Protein AF-A0A2C6M9R3-F1 (afdb_monomer)

Secondary structure (DSSP, 8-state):
--SS--B-HHHHHHHHHHHHHHHHHHHHHHHHHHHGGGHHHHHHHHHHHHHHHHHHHHHHHHHSTT--HHHHHHHHH-HHHHHHHHHHHHHHHHHHHHHHHHHHHHHHHHHT-TTS-HHHHHHHHHHHHHHHHTT-HHHHHHHHHHHHHHHHHHHHHHHHHTGGG--GGGG-STTTT-HHHHHHHHHHHHHHHGGGGGHHHHGGGBSSGGGHHHHHHHHHHHHHHHHHHHHHHHHHHHGGGTTS-S-HHHHHHHH--BTTTB---HHHHHHHHHHHHHH-

Radius of gyration: 19.53 Å; Cα contacts (8 Å, |Δi|>4): 381; chains: 1; bounding box: 50×43×46 Å

Nearest PDB structures (foldseek):
  6f34-assembly1_A  TM=7.798E-01  e=1.540E-05  Geobacillus kaustophilus HTA426
  5oqt-assembly1_A  TM=7.116E-01  e=1.444E-04  Geobacillus kaustophilus HTA426
  8b70-assembly1_B  TM=6.601E-01  e=1.082E-03  Bacillus subtilis
  3ncy-assembly1_B  TM=7.681E-01  e=2.375E-02  Salmonella enterica subsp. enterica serovar Typhimurium
  8e6n-assembly1_A  TM=5.738E-01  e=5.083E-02  Deinococcus radiodurans

Sequence (280 aa):
MLGEEKISGRQAVNLIITTLLSGSIIVTSAIHKQANRDSWLAILLSTALALLAGTVIAALGRRFPDQTIIQYGRQLFGRLPGMALGLLFVVLFLYMSILITRWVTELLITMFMPDTPLVVFAISFVGVCAYGVRHGLDVLARTNDIFLPVALALLFFILISNSPDMKIQNFFPVLEEGVMPVLKGALPQAAILAQSIIMVMLTPFLNKPREVKGVIFRGVITTGLLALLIMVSSISVLGNRTDRTMFVLLLLSRQINIGEVIERVEPFVLLLWLSIGVTS

Mean predicted aligned error: 4.77 Å

InterPro domains:
  IPR004761 Spore germination GerAB [PF03845] (6-276)
  IPR004761 Spore germination GerAB [PTHR34975] (4-278)
  IPR004761 Spore germination GerAB [TIGR00912] (5-276)

Organism: NCBI:txid1383067

Structure (mmCIF, N/CA/C/O backbone):
data_AF-A0A2C6M9R3-F1
#
_entry.id   AF-A0A2C6M9R3-F1
#
loop_
_atom_site.group_PDB
_atom_site.id
_atom_site.type_symbol
_atom_site.label_atom_id
_atom_site.label_alt_id
_atom_site.label_comp_id
_atom_site.label_asym_id
_atom_site.label_entity_id
_atom_site.label_seq_id
_atom_site.pdbx_PDB_ins_code
_atom_site.Cartn_x
_atom_site.Cartn_y
_atom_site.Cartn_z
_atom_site.occupancy
_atom_site.B_iso_or_equiv
_atom_site.auth_seq_id
_atom_site.auth_comp_id
_atom_site.auth_asym_id
_atom_site.auth_atom_id
_atom_site.pdbx_PDB_model_num
ATOM 1 N N . MET A 1 1 ? -19.685 -5.054 23.170 1.00 36.09 1 MET A N 1
ATOM 2 C CA . MET A 1 1 ? -18.517 -5.924 23.408 1.00 36.09 1 MET A CA 1
ATOM 3 C C . MET A 1 1 ? -17.419 -5.563 22.406 1.00 36.09 1 MET A C 1
ATOM 5 O O . MET A 1 1 ? -17.270 -6.234 21.404 1.00 36.09 1 MET A O 1
ATOM 9 N N . LEU A 1 2 ? -16.705 -4.456 22.636 1.00 48.97 2 LEU A N 1
ATOM 10 C CA . LEU A 1 2 ? -15.540 -4.018 21.836 1.00 48.97 2 LEU A CA 1
ATOM 11 C C . LEU A 1 2 ? -14.214 -4.335 22.570 1.00 48.97 2 LEU A C 1
ATOM 13 O O . LEU A 1 2 ? -13.198 -3.707 22.309 1.00 48.97 2 LEU A O 1
ATOM 17 N N . GLY A 1 3 ? -14.253 -5.231 23.567 1.00 45.53 3 GLY A N 1
ATOM 18 C CA . GLY A 1 3 ? -13.244 -5.302 24.630 1.00 45.53 3 GLY A CA 1
ATOM 19 C C . GLY A 1 3 ? -12.359 -6.548 24.674 1.00 45.53 3 GLY A C 1
ATOM 20 O O . GLY A 1 3 ? -11.417 -6.541 25.459 1.00 45.53 3 GLY A O 1
ATOM 21 N N . GLU A 1 4 ? -12.623 -7.590 23.880 1.00 61.22 4 GLU A N 1
ATOM 22 C CA . GLU A 1 4 ? -11.839 -8.837 23.973 1.00 61.22 4 GLU A CA 1
ATOM 23 C C . GLU A 1 4 ? -10.755 -8.957 22.897 1.00 61.22 4 GLU A C 1
ATOM 25 O O . GLU A 1 4 ? -9.676 -9.472 23.176 1.00 61.22 4 GLU A O 1
ATOM 30 N N . GLU A 1 5 ? -10.970 -8.403 21.703 1.00 70.75 5 GLU A N 1
ATOM 31 C CA . GLU A 1 5 ? -9.990 -8.492 20.619 1.00 70.75 5 GLU A CA 1
ATOM 32 C C . GLU A 1 5 ? -9.133 -7.231 20.543 1.00 70.75 5 GLU A C 1
ATOM 34 O O . GLU A 1 5 ? -9.584 -6.171 20.103 1.00 70.75 5 GLU A O 1
ATOM 39 N N . LYS A 1 6 ? -7.870 -7.348 20.961 1.00 86.94 6 LYS A N 1
ATOM 40 C CA . LYS A 1 6 ? -6.865 -6.302 20.773 1.00 86.94 6 LYS A CA 1
ATOM 41 C C . LYS A 1 6 ? -5.706 -6.805 19.929 1.00 86.94 6 LYS A C 1
ATOM 43 O O . LYS A 1 6 ? -5.201 -7.900 20.149 1.00 86.94 6 LYS A O 1
ATOM 48 N N . ILE A 1 7 ? -5.222 -5.952 19.033 1.00 93.19 7 ILE A N 1
ATOM 49 C CA . ILE A 1 7 ? -4.044 -6.211 18.207 1.00 93.19 7 ILE A CA 1
ATOM 50 C C . ILE A 1 7 ? -2.834 -5.411 18.694 1.00 93.19 7 ILE A C 1
ATOM 52 O O . ILE A 1 7 ? -2.924 -4.270 19.167 1.00 93.19 7 ILE A O 1
ATOM 56 N N . SER A 1 8 ? -1.655 -6.014 18.576 1.00 94.75 8 SER A N 1
ATOM 57 C CA . SER A 1 8 ? -0.390 -5.339 18.855 1.00 94.75 8 SER A CA 1
ATOM 58 C C . SER A 1 8 ? -0.087 -4.266 17.803 1.00 94.75 8 SER A C 1
ATOM 60 O O . SER A 1 8 ? -0.503 -4.350 16.648 1.00 94.75 8 SER A O 1
ATOM 62 N N . GLY A 1 9 ? 0.715 -3.263 18.176 1.00 94.50 9 GLY A N 1
ATOM 63 C CA . GLY A 1 9 ? 1.152 -2.237 17.224 1.00 94.50 9 GLY A CA 1
ATOM 64 C C . GLY A 1 9 ? 1.921 -2.815 16.029 1.00 94.50 9 GLY A C 1
ATOM 65 O O . GLY A 1 9 ? 1.830 -2.267 14.939 1.00 94.50 9 GLY A O 1
ATOM 66 N N . ARG A 1 10 ? 2.636 -3.937 16.209 1.00 95.62 10 ARG A N 1
ATOM 67 C CA . ARG A 1 10 ? 3.327 -4.650 15.121 1.00 95.62 10 ARG A CA 1
ATOM 68 C C . ARG A 1 10 ? 2.336 -5.295 14.152 1.00 95.62 10 ARG A C 1
ATOM 70 O O . ARG A 1 10 ? 2.451 -5.072 12.956 1.00 95.62 10 ARG A O 1
ATOM 77 N N . GLN A 1 11 ? 1.353 -6.030 14.669 1.00 96.00 11 GLN A N 1
ATOM 78 C CA . GLN A 1 11 ? 0.291 -6.635 13.857 1.00 96.00 11 GLN A CA 1
ATOM 79 C C . GLN A 1 11 ? -0.470 -5.578 13.049 1.00 96.00 11 GLN A C 1
ATOM 81 O O . GLN A 1 11 ? -0.715 -5.762 11.863 1.00 96.00 11 GLN A O 1
ATOM 86 N N . ALA A 1 12 ? -0.777 -4.433 13.664 1.00 96.25 12 ALA A N 1
ATOM 87 C CA . ALA A 1 12 ? -1.420 -3.325 12.967 1.00 96.25 12 ALA A CA 1
ATOM 88 C C . ALA A 1 12 ? -0.534 -2.724 11.862 1.00 96.25 12 ALA A C 1
ATOM 90 O O . ALA A 1 12 ? -1.031 -2.431 10.780 1.00 96.25 12 ALA A O 1
ATOM 91 N N . VAL A 1 13 ? 0.778 -2.571 12.098 1.00 97.56 13 VAL A N 1
ATOM 92 C CA . VAL A 1 13 ? 1.728 -2.163 11.045 1.00 97.56 13 VAL A CA 1
ATOM 93 C C . VAL A 1 13 ? 1.712 -3.169 9.897 1.00 97.56 13 VAL A C 1
ATOM 95 O O . VAL A 1 13 ? 1.628 -2.759 8.745 1.00 97.56 13 VAL A O 1
ATOM 98 N N . ASN A 1 14 ? 1.749 -4.465 10.201 1.00 96.44 14 ASN A N 1
ATOM 99 C CA . ASN A 1 14 ? 1.754 -5.514 9.189 1.00 96.44 14 ASN A CA 1
ATOM 100 C C . ASN A 1 14 ? 0.462 -5.516 8.364 1.00 96.44 14 ASN A C 1
ATOM 102 O O . ASN A 1 14 ? 0.539 -5.656 7.148 1.00 96.44 14 ASN A O 1
ATOM 106 N N . LEU A 1 15 ? -0.701 -5.315 8.998 1.00 95.50 15 LEU A N 1
ATOM 107 C CA . LEU A 1 15 ? -1.987 -5.181 8.299 1.00 95.50 15 LEU A CA 1
ATOM 108 C C . LEU A 1 15 ? -1.985 -3.976 7.356 1.00 95.50 15 LEU A C 1
ATOM 110 O O . LEU A 1 15 ? -2.363 -4.106 6.200 1.00 95.50 15 LEU A O 1
ATOM 114 N N . ILE A 1 16 ? -1.475 -2.822 7.806 1.00 96.56 16 ILE A N 1
ATOM 115 C CA . ILE A 1 16 ? -1.308 -1.663 6.919 1.00 96.56 16 ILE A CA 1
ATOM 116 C C . ILE A 1 16 ? -0.396 -2.021 5.742 1.00 96.56 16 ILE A C 1
ATOM 118 O O . ILE A 1 16 ? -0.720 -1.685 4.609 1.00 96.56 16 ILE A O 1
ATOM 122 N N . ILE A 1 17 ? 0.731 -2.698 5.979 1.00 96.62 17 ILE A N 1
ATOM 123 C CA . ILE A 1 17 ? 1.651 -3.060 4.895 1.00 96.62 17 ILE A CA 1
ATOM 124 C C . ILE A 1 17 ? 0.939 -3.930 3.860 1.00 96.62 17 ILE A C 1
ATOM 126 O O . ILE A 1 17 ? 1.024 -3.625 2.678 1.00 96.62 17 ILE A O 1
ATOM 130 N N . THR A 1 18 ? 0.211 -4.970 4.265 1.00 93.69 18 THR A N 1
ATOM 131 C CA . THR A 1 18 ? -0.478 -5.853 3.313 1.00 93.69 18 THR A CA 1
ATOM 132 C C . THR A 1 18 ? -1.609 -5.157 2.569 1.00 93.69 18 THR A C 1
ATOM 134 O O . THR A 1 18 ? -1.622 -5.216 1.336 1.00 93.69 18 THR A O 1
ATOM 137 N N . THR A 1 19 ? -2.470 -4.415 3.275 1.00 92.88 19 THR A N 1
ATOM 138 C CA . THR A 1 19 ? -3.566 -3.654 2.657 1.00 92.88 19 THR A CA 1
ATOM 139 C C . THR A 1 19 ? -3.042 -2.658 1.621 1.00 92.88 19 THR A C 1
ATOM 141 O O . THR A 1 19 ? -3.592 -2.549 0.528 1.00 92.88 19 THR A O 1
ATOM 144 N N . LEU A 1 20 ? -1.951 -1.946 1.922 1.00 95.25 20 LEU A N 1
ATOM 145 C CA . LEU A 1 20 ? -1.418 -0.919 1.025 1.00 95.25 20 LEU A CA 1
ATOM 146 C C . LEU A 1 20 ? -0.528 -1.489 -0.094 1.00 95.25 20 LEU A C 1
ATOM 148 O O . LEU A 1 20 ? -0.491 -0.938 -1.199 1.00 95.25 20 LEU A O 1
ATOM 152 N N . LEU A 1 21 ? 0.222 -2.563 0.170 1.00 92.62 21 LEU A N 1
ATOM 153 C CA . LEU A 1 21 ? 1.179 -3.128 -0.785 1.00 92.62 21 LEU A CA 1
ATOM 154 C C . LEU A 1 21 ? 0.474 -3.770 -1.982 1.00 92.62 21 LEU A C 1
ATOM 156 O O . LEU A 1 21 ? 0.929 -3.577 -3.110 1.00 92.62 21 LEU A O 1
ATOM 160 N N . SER A 1 22 ? -0.646 -4.468 -1.757 1.00 87.56 22 SER A N 1
ATOM 161 C CA . SER A 1 22 ? -1.428 -5.100 -2.831 1.00 87.56 22 SER A CA 1
ATOM 162 C C . SER A 1 22 ? -1.854 -4.083 -3.892 1.00 87.56 22 SER A C 1
ATOM 164 O O . SER A 1 22 ? -1.568 -4.257 -5.077 1.00 87.56 22 SER A O 1
ATOM 166 N N . GLY A 1 23 ? -2.447 -2.966 -3.464 1.00 90.31 23 GLY A N 1
ATOM 167 C CA . GLY A 1 23 ? -2.815 -1.868 -4.353 1.00 90.31 23 GLY A CA 1
ATOM 168 C C . GLY A 1 23 ? -1.610 -1.189 -4.997 1.00 90.31 23 GLY A C 1
ATOM 169 O O . GLY A 1 23 ? -1.661 -0.872 -6.182 1.00 90.31 23 GLY A O 1
ATOM 170 N N . SER A 1 24 ? -0.510 -1.016 -4.257 1.00 93.06 24 SER A N 1
ATOM 171 C CA . SER A 1 24 ? 0.694 -0.328 -4.751 1.00 93.06 24 SER A CA 1
ATOM 172 C C . SER A 1 24 ? 1.328 -1.059 -5.937 1.00 93.06 24 SER A C 1
ATOM 174 O O . SER A 1 24 ? 1.727 -0.440 -6.927 1.00 93.06 24 SER A O 1
ATOM 176 N N . ILE A 1 25 ? 1.382 -2.393 -5.878 1.00 90.50 25 ILE A N 1
ATOM 177 C CA . ILE A 1 25 ? 1.926 -3.191 -6.979 1.00 90.50 25 ILE A CA 1
ATOM 178 C C . ILE A 1 25 ? 1.031 -3.077 -8.230 1.00 90.50 25 ILE A C 1
ATOM 180 O O . ILE A 1 25 ? 1.553 -2.979 -9.339 1.00 90.50 25 ILE A O 1
ATOM 184 N N . ILE A 1 26 ? -0.297 -3.018 -8.072 1.00 90.25 26 ILE A N 1
ATOM 185 C CA . ILE A 1 26 ? -1.246 -2.851 -9.190 1.00 90.25 26 ILE A CA 1
ATOM 186 C C . ILE A 1 26 ? -1.086 -1.500 -9.875 1.00 90.25 26 ILE A C 1
ATOM 188 O O . ILE A 1 26 ? -1.012 -1.413 -11.102 1.00 90.25 26 ILE A O 1
ATOM 192 N N . VAL A 1 27 ? -1.043 -0.421 -9.091 1.00 93.50 27 VAL A N 1
ATOM 193 C CA . VAL A 1 27 ? -1.002 0.927 -9.664 1.00 93.50 27 VAL A CA 1
ATOM 194 C C . VAL A 1 27 ? 0.356 1.259 -10.282 1.00 93.50 27 VAL A C 1
ATOM 196 O O . VAL A 1 27 ? 0.437 2.224 -11.030 1.00 93.50 27 VAL A O 1
ATOM 199 N N . THR A 1 28 ? 1.397 0.446 -10.063 1.00 93.56 28 THR A N 1
ATOM 200 C CA . THR A 1 28 ? 2.745 0.627 -10.639 1.00 93.56 28 THR A CA 1
ATOM 201 C C . THR A 1 28 ? 2.704 0.860 -12.154 1.00 93.56 28 THR A C 1
ATOM 203 O O . THR A 1 28 ? 3.285 1.829 -12.642 1.00 93.56 28 THR A O 1
ATOM 206 N N . SER A 1 29 ? 1.957 0.044 -12.905 1.00 92.50 29 SER A N 1
ATOM 207 C CA . SER A 1 29 ? 1.814 0.229 -14.358 1.00 92.50 29 SER A CA 1
ATOM 208 C C . SER A 1 29 ? 1.103 1.540 -14.713 1.00 92.50 29 SER A C 1
ATOM 210 O O . SER A 1 29 ? 1.540 2.266 -15.607 1.00 92.50 29 SER A O 1
ATOM 212 N N . ALA A 1 30 ? 0.055 1.905 -13.967 1.00 93.31 30 ALA A N 1
ATOM 213 C CA . ALA A 1 30 ? -0.660 3.160 -14.177 1.00 93.31 30 ALA A CA 1
ATOM 214 C C . ALA A 1 30 ? 0.237 4.380 -13.909 1.00 93.31 30 ALA A C 1
ATOM 216 O O . ALA A 1 30 ? 0.241 5.310 -14.711 1.00 93.31 30 ALA A O 1
ATOM 217 N N . ILE A 1 31 ? 1.035 4.354 -12.837 1.00 95.38 31 ILE A N 1
ATOM 218 C CA . ILE A 1 31 ? 2.007 5.411 -12.524 1.00 95.38 31 ILE A CA 1
ATOM 219 C C . ILE A 1 31 ? 3.014 5.533 -13.672 1.00 95.38 31 ILE A C 1
ATOM 221 O O . ILE A 1 31 ? 3.223 6.638 -14.169 1.00 95.38 31 ILE A O 1
ATOM 225 N N . HIS A 1 32 ? 3.562 4.410 -14.154 1.00 94.00 32 HIS A N 1
ATOM 226 C CA . HIS A 1 32 ? 4.496 4.403 -15.284 1.00 94.00 32 HIS A CA 1
ATOM 227 C C . HIS A 1 32 ? 3.883 4.942 -16.570 1.00 94.00 32 HIS A C 1
ATOM 229 O O . HIS A 1 32 ? 4.529 5.690 -17.294 1.00 94.00 32 HIS A O 1
ATOM 235 N N . LYS A 1 33 ? 2.606 4.669 -16.824 1.00 94.12 33 LYS A N 1
ATOM 236 C CA . LYS A 1 33 ? 1.895 5.251 -17.963 1.00 94.12 33 LYS A CA 1
ATOM 237 C C . LYS A 1 33 ? 1.772 6.779 -17.878 1.00 94.12 33 LYS A C 1
ATOM 239 O O . LYS A 1 33 ? 1.662 7.430 -18.910 1.00 94.12 33 LYS A O 1
ATOM 244 N N . GLN A 1 34 ? 1.743 7.354 -16.672 1.00 94.00 34 GLN A N 1
ATOM 245 C CA . GLN A 1 34 ? 1.675 8.807 -16.482 1.00 94.00 34 GLN A CA 1
ATOM 246 C C . GLN A 1 34 ? 3.041 9.481 -16.409 1.00 94.00 34 GLN A C 1
ATOM 248 O O . GLN A 1 34 ? 3.182 10.548 -16.985 1.00 94.00 34 GLN A O 1
ATOM 253 N N . ALA A 1 35 ? 3.995 8.915 -15.668 1.00 93.81 35 ALA A N 1
ATOM 254 C CA . ALA A 1 35 ? 5.271 9.551 -15.333 1.00 93.81 35 ALA A CA 1
ATOM 255 C C . ALA A 1 35 ? 6.486 8.856 -15.969 1.00 93.81 35 ALA A C 1
ATOM 257 O O . ALA A 1 35 ? 7.616 9.270 -15.728 1.00 93.81 35 ALA A O 1
ATOM 258 N N . ASN A 1 36 ? 6.275 7.796 -16.756 1.00 93.62 36 ASN A N 1
ATOM 259 C CA . ASN A 1 36 ? 7.314 7.035 -17.451 1.00 93.62 36 ASN A CA 1
ATOM 260 C C . ASN A 1 36 ? 8.486 6.707 -16.498 1.00 93.62 36 ASN A C 1
ATOM 262 O O . ASN A 1 36 ? 8.276 6.239 -15.372 1.00 93.62 36 ASN A O 1
ATOM 266 N N . ARG A 1 37 ? 9.725 6.980 -16.899 1.00 93.56 37 ARG A N 1
ATOM 267 C CA . ARG A 1 37 ? 10.939 6.775 -16.106 1.00 93.56 37 ARG A CA 1
ATOM 268 C C . ARG A 1 37 ? 11.038 7.633 -14.843 1.00 93.56 37 ARG A C 1
ATOM 270 O O . ARG A 1 37 ? 11.787 7.265 -13.948 1.00 93.56 37 ARG A O 1
ATOM 277 N N . ASP A 1 38 ? 10.245 8.696 -14.705 1.00 95.94 38 ASP A N 1
ATOM 278 C CA . ASP A 1 38 ? 10.189 9.546 -13.504 1.00 95.94 38 ASP A CA 1
ATOM 279 C C . ASP A 1 38 ? 9.184 9.040 -12.451 1.00 95.94 38 ASP A C 1
ATOM 281 O O . ASP A 1 38 ? 8.958 9.667 -11.415 1.00 95.94 38 ASP A O 1
ATOM 285 N N . SER A 1 39 ? 8.594 7.862 -12.664 1.00 96.50 39 SER A N 1
ATOM 286 C CA . SER A 1 39 ? 7.615 7.258 -11.747 1.00 96.50 39 SER A CA 1
ATOM 287 C C . SER A 1 39 ? 8.133 7.010 -10.331 1.00 96.50 39 SER A C 1
ATOM 289 O O . SER A 1 39 ? 7.355 6.997 -9.379 1.00 96.50 39 SER A O 1
ATOM 291 N N . TRP A 1 40 ? 9.444 6.846 -10.153 1.00 96.81 40 TRP A N 1
ATOM 292 C CA . TRP A 1 40 ? 10.043 6.729 -8.824 1.00 96.81 40 TRP A CA 1
ATOM 293 C C . TRP A 1 40 ? 9.877 8.026 -8.005 1.00 96.81 40 TRP A C 1
ATOM 295 O O . TRP A 1 40 ? 9.576 7.958 -6.812 1.00 96.81 40 TRP A O 1
ATOM 305 N N . LEU A 1 41 ? 9.957 9.205 -8.642 1.00 97.75 41 LEU A N 1
ATOM 306 C CA . LEU A 1 41 ? 9.669 10.495 -8.001 1.00 97.75 41 LEU A CA 1
ATOM 307 C C . LEU A 1 41 ? 8.194 10.599 -7.604 1.00 97.75 41 LEU A C 1
ATOM 309 O O . LEU A 1 41 ? 7.875 11.100 -6.524 1.00 97.75 41 LEU A O 1
ATOM 313 N N . ALA A 1 42 ? 7.293 10.079 -8.442 1.00 97.69 42 ALA A N 1
ATOM 314 C CA . ALA A 1 42 ? 5.863 10.056 -8.155 1.00 97.69 42 ALA A CA 1
ATOM 315 C C . ALA A 1 42 ? 5.550 9.226 -6.896 1.00 97.69 42 ALA A C 1
ATOM 317 O O . ALA A 1 42 ? 4.741 9.641 -6.062 1.00 97.69 42 ALA A O 1
ATOM 318 N N . ILE A 1 43 ? 6.243 8.099 -6.698 1.00 97.88 43 ILE A N 1
ATOM 319 C CA . ILE A 1 43 ? 6.109 7.280 -5.484 1.00 97.88 43 ILE A CA 1
ATOM 320 C C . ILE A 1 43 ? 6.620 8.021 -4.246 1.00 97.88 43 ILE A C 1
ATOM 322 O O . ILE A 1 43 ? 5.936 8.032 -3.219 1.00 97.88 43 ILE A O 1
ATOM 326 N N . LEU A 1 44 ? 7.771 8.693 -4.328 1.00 98.12 44 LEU A N 1
ATOM 327 C CA . LEU A 1 44 ? 8.282 9.497 -3.212 1.00 98.12 44 LEU A CA 1
ATOM 328 C C . LEU A 1 44 ? 7.295 10.603 -2.818 1.00 98.12 44 LEU A C 1
ATOM 330 O O . LEU A 1 44 ? 6.957 10.748 -1.639 1.00 98.12 44 LEU A O 1
ATOM 334 N N . LEU A 1 45 ? 6.769 11.330 -3.807 1.00 98.06 45 LEU A N 1
ATOM 335 C CA . LEU A 1 45 ? 5.779 12.380 -3.585 1.00 98.06 45 LEU A CA 1
ATOM 336 C C . LEU A 1 45 ? 4.491 11.824 -2.968 1.00 98.06 45 LEU A C 1
ATOM 338 O O . LEU A 1 45 ? 3.995 12.357 -1.977 1.00 98.06 45 LEU A O 1
ATOM 342 N N . SER A 1 46 ? 3.965 10.728 -3.510 1.00 97.88 46 SER A N 1
ATOM 343 C CA . SER A 1 46 ? 2.755 10.093 -2.984 1.00 97.88 46 SER A CA 1
ATOM 344 C C . SER A 1 46 ? 2.912 9.619 -1.535 1.00 97.88 46 SER A C 1
ATOM 346 O O . SER A 1 46 ? 1.991 9.776 -0.733 1.00 97.88 46 SER A O 1
ATOM 348 N N . THR A 1 47 ? 4.098 9.121 -1.169 1.00 98.12 47 THR A N 1
ATOM 349 C CA . THR A 1 47 ? 4.416 8.701 0.201 1.00 98.12 47 THR A CA 1
ATOM 350 C C . THR A 1 47 ? 4.417 9.902 1.143 1.00 98.12 47 THR A C 1
ATOM 352 O O . THR A 1 47 ? 3.837 9.834 2.227 1.00 98.12 47 THR A O 1
ATOM 355 N N . ALA A 1 48 ? 4.987 11.033 0.718 1.00 97.56 48 ALA A N 1
ATOM 356 C CA . ALA A 1 48 ? 4.941 12.275 1.486 1.00 97.56 48 ALA A CA 1
ATOM 357 C C . ALA A 1 48 ? 3.496 12.769 1.694 1.00 97.56 48 ALA A C 1
ATOM 359 O O . ALA A 1 48 ? 3.112 13.086 2.822 1.00 97.56 48 ALA A O 1
ATOM 360 N N . LEU A 1 49 ? 2.665 12.763 0.644 1.00 96.81 49 LEU A N 1
ATOM 361 C CA . LEU A 1 49 ? 1.247 13.141 0.732 1.00 96.81 49 LEU A CA 1
ATOM 362 C C . LEU A 1 49 ? 0.459 12.219 1.675 1.00 96.81 49 LEU A C 1
ATOM 364 O O . LEU A 1 49 ? -0.333 12.689 2.494 1.00 96.81 49 LEU A O 1
ATOM 368 N N . ALA A 1 50 ? 0.710 10.913 1.612 1.00 96.88 50 ALA A N 1
ATOM 369 C CA . ALA A 1 50 ? 0.068 9.944 2.488 1.00 96.88 50 ALA A CA 1
ATOM 370 C C . ALA A 1 50 ? 0.480 10.109 3.955 1.00 96.88 50 ALA A C 1
ATOM 372 O O . ALA A 1 50 ? -0.353 9.946 4.844 1.00 96.88 50 ALA A O 1
ATOM 373 N N . LEU A 1 51 ? 1.732 10.484 4.234 1.00 97.06 51 LEU A N 1
ATOM 374 C CA . LEU A 1 51 ? 2.169 10.806 5.594 1.00 97.06 51 LEU A CA 1
ATOM 375 C C . LEU A 1 51 ? 1.468 12.049 6.140 1.00 97.06 51 LEU A C 1
ATOM 377 O O . LEU A 1 51 ? 1.071 12.047 7.307 1.00 97.06 51 LEU A O 1
ATOM 381 N N . LEU A 1 52 ? 1.252 13.074 5.307 1.00 96.19 52 LEU A N 1
ATOM 382 C CA . LEU A 1 52 ? 0.458 14.245 5.688 1.00 96.19 52 LEU A CA 1
ATOM 383 C C . LEU A 1 52 ? -0.974 13.837 6.053 1.00 96.19 52 LEU A C 1
ATOM 385 O O . LEU A 1 52 ? -1.425 14.150 7.155 1.00 96.19 52 LEU A O 1
ATOM 389 N N . ALA A 1 53 ? -1.656 13.056 5.211 1.00 95.44 53 ALA A N 1
ATOM 390 C CA . ALA A 1 53 ? -2.978 12.512 5.538 1.00 95.44 53 ALA A CA 1
ATOM 391 C C . ALA A 1 53 ? -2.951 11.642 6.814 1.00 95.44 53 ALA A C 1
ATOM 393 O O . ALA A 1 53 ? -3.810 11.765 7.692 1.00 95.44 53 ALA A O 1
ATOM 394 N N . GLY A 1 54 ? -1.905 10.832 6.973 1.00 96.12 54 GLY A N 1
ATOM 395 C CA . GLY A 1 54 ? -1.657 10.001 8.146 1.00 96.12 54 GLY A CA 1
ATOM 396 C C . GLY A 1 54 ? -1.529 10.798 9.445 1.00 96.12 54 GLY A C 1
ATOM 397 O O . GLY A 1 54 ? -1.927 10.300 10.499 1.00 96.12 54 GLY A O 1
ATOM 398 N N . THR A 1 55 ? -1.042 12.046 9.409 1.00 96.31 55 THR A N 1
ATOM 399 C CA . THR A 1 55 ? -1.030 12.909 10.607 1.00 96.31 55 THR A CA 1
ATOM 400 C C . THR A 1 55 ? -2.433 13.261 11.084 1.00 96.31 55 THR A C 1
ATOM 402 O O . THR A 1 55 ? -2.680 13.230 12.290 1.00 96.31 55 THR A O 1
ATOM 405 N N . VAL A 1 56 ? -3.356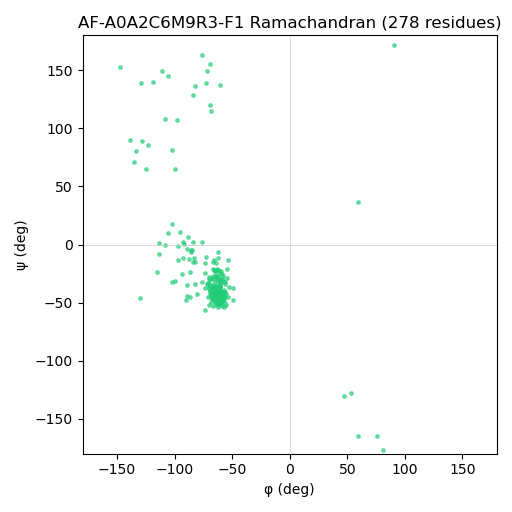 13.533 10.157 1.00 95.19 56 VAL A N 1
ATOM 406 C CA . VAL A 1 56 ? -4.755 13.854 10.465 1.00 95.19 56 VAL A CA 1
ATOM 407 C C . VAL A 1 56 ? -5.456 12.625 11.034 1.00 95.19 56 VAL A C 1
ATOM 409 O O . VAL A 1 56 ? -6.072 12.702 12.097 1.00 95.19 56 VAL A O 1
ATOM 412 N N . ILE A 1 57 ? -5.281 11.471 10.385 1.00 95.00 57 ILE A N 1
ATOM 413 C CA . ILE A 1 57 ? -5.820 10.187 10.851 1.00 95.00 57 ILE A CA 1
ATOM 414 C C . ILE A 1 57 ? -5.314 9.879 12.268 1.00 95.00 57 ILE A C 1
ATOM 416 O O . ILE A 1 57 ? -6.095 9.557 13.163 1.00 95.00 57 ILE A O 1
ATOM 420 N N . ALA A 1 58 ? -4.011 10.035 12.503 1.00 95.50 58 ALA A N 1
ATOM 421 C CA . ALA A 1 58 ? -3.418 9.787 13.808 1.00 95.50 58 ALA A CA 1
ATOM 422 C C . ALA A 1 58 ? -3.905 10.768 14.886 1.00 95.50 58 ALA A C 1
ATOM 424 O O . ALA A 1 58 ? -4.070 10.376 16.042 1.00 95.50 58 ALA A O 1
ATOM 425 N N . ALA A 1 59 ? -4.119 12.039 14.535 1.00 95.44 59 ALA A N 1
ATOM 426 C CA . ALA A 1 59 ? -4.653 13.036 15.457 1.00 95.44 59 ALA A CA 1
ATOM 427 C C . ALA A 1 59 ? -6.083 12.682 15.895 1.00 95.44 59 ALA A C 1
ATOM 429 O O . ALA A 1 59 ? -6.388 12.755 17.086 1.00 95.44 59 ALA A O 1
ATOM 430 N N . LEU A 1 60 ? -6.925 12.227 14.960 1.00 92.94 60 LEU A N 1
ATOM 431 C CA . LEU A 1 60 ? -8.277 11.749 15.257 1.00 92.94 60 LEU A CA 1
ATOM 432 C C . LEU A 1 60 ? -8.251 10.517 16.167 1.00 92.94 60 LEU A C 1
ATOM 434 O O . LEU A 1 60 ? -8.886 10.531 17.219 1.00 92.94 60 LEU A O 1
ATOM 438 N N . GLY A 1 61 ? -7.451 9.502 15.825 1.00 91.81 61 GLY A N 1
ATOM 439 C CA . GLY A 1 61 ? -7.337 8.281 16.629 1.00 91.81 61 GLY A CA 1
ATOM 440 C C . GLY A 1 61 ? -6.811 8.532 18.048 1.00 91.81 61 GLY A C 1
ATOM 441 O O . GLY A 1 61 ? -7.252 7.904 19.003 1.00 91.81 61 GLY A O 1
ATOM 442 N N . ARG A 1 62 ? -5.911 9.508 18.232 1.00 93.12 62 ARG A N 1
ATOM 443 C CA . ARG A 1 62 ? -5.438 9.912 19.569 1.00 93.12 62 ARG A CA 1
ATOM 444 C C . ARG A 1 62 ? -6.490 10.653 20.383 1.00 93.12 62 ARG A C 1
ATOM 446 O O . ARG A 1 62 ? -6.479 10.542 21.607 1.00 93.12 62 ARG A O 1
ATOM 453 N N . ARG A 1 63 ? -7.345 11.436 19.721 1.00 93.88 63 ARG A N 1
ATOM 454 C CA . ARG A 1 63 ? -8.413 12.209 20.366 1.00 93.88 63 ARG A CA 1
ATOM 455 C C . ARG A 1 63 ? -9.592 11.326 20.772 1.00 93.88 63 ARG A C 1
ATOM 457 O O . ARG A 1 63 ? -10.209 11.598 21.796 1.00 93.88 63 ARG A O 1
ATOM 464 N N . PHE A 1 64 ? -9.861 10.272 20.004 1.00 92.31 64 PHE A N 1
ATOM 465 C CA . PHE A 1 64 ? -10.952 9.323 20.228 1.00 92.31 64 PHE A CA 1
ATOM 466 C C . PHE A 1 64 ? -10.421 7.879 20.309 1.00 92.31 64 PHE A C 1
ATOM 468 O O . PHE A 1 64 ? -10.722 7.066 19.440 1.00 92.31 64 PHE A O 1
ATOM 475 N N . PRO A 1 65 ? -9.607 7.543 21.330 1.00 90.12 65 PRO A N 1
ATOM 476 C CA . PRO A 1 65 ? -8.888 6.269 21.381 1.00 90.12 65 PRO A CA 1
ATOM 477 C C . PRO A 1 65 ? -9.801 5.052 21.532 1.00 90.12 65 PRO A C 1
ATOM 479 O O . PRO A 1 65 ? -9.449 3.996 21.032 1.00 90.12 65 PRO A O 1
ATOM 482 N N . ASP A 1 66 ? -10.958 5.205 22.178 1.00 90.31 66 ASP A N 1
ATOM 483 C CA . ASP A 1 66 ? -11.881 4.103 22.486 1.00 90.31 66 ASP A CA 1
ATOM 484 C C . ASP A 1 66 ? -13.134 4.117 21.596 1.00 90.31 66 ASP A C 1
ATOM 486 O O . ASP A 1 66 ? -14.103 3.407 21.862 1.00 90.31 66 ASP A O 1
ATOM 490 N N . GLN A 1 67 ? -13.146 4.963 20.559 1.00 89.75 67 GLN A N 1
ATOM 491 C CA . GLN A 1 67 ? -14.305 5.152 19.695 1.00 89.75 67 GLN A CA 1
ATOM 492 C C . GLN A 1 67 ? -13.942 5.034 18.217 1.00 89.75 67 GLN A C 1
ATOM 494 O O . GLN A 1 67 ? -12.943 5.580 17.757 1.00 89.75 67 GLN A O 1
ATOM 499 N N . THR A 1 68 ? -14.795 4.370 17.443 1.00 90.12 68 THR A N 1
ATOM 500 C CA . THR A 1 68 ? -14.691 4.377 15.976 1.00 90.12 68 THR A CA 1
ATOM 501 C C . THR A 1 68 ? -15.209 5.697 15.401 1.00 90.12 68 THR A C 1
ATOM 503 O O . THR A 1 68 ? -15.975 6.408 16.055 1.00 90.12 68 THR A O 1
ATOM 506 N N . ILE A 1 69 ? -14.886 6.012 14.143 1.00 90.25 69 ILE A N 1
ATOM 507 C CA . ILE A 1 69 ? -15.431 7.210 13.465 1.00 90.25 69 ILE A CA 1
ATOM 508 C C . ILE A 1 69 ? -16.940 7.260 13.380 1.00 90.25 69 ILE A C 1
ATOM 510 O O . ILE A 1 69 ? -17.520 8.341 13.390 1.00 90.25 69 ILE A O 1
ATOM 514 N N . ILE A 1 70 ? -17.587 6.102 13.370 1.00 89.75 70 ILE A N 1
ATOM 515 C CA . ILE A 1 70 ? -19.043 6.030 13.422 1.00 89.75 70 ILE A CA 1
ATOM 516 C C . ILE A 1 70 ? -19.537 6.534 14.788 1.00 89.75 70 ILE A C 1
ATOM 518 O O . ILE A 1 70 ? -20.509 7.286 14.865 1.00 89.75 70 ILE A O 1
ATOM 522 N N . GLN A 1 71 ? -18.848 6.163 15.871 1.00 91.31 71 GLN A N 1
ATOM 523 C CA . GLN A 1 71 ? -19.201 6.547 17.238 1.00 91.31 71 GLN A CA 1
ATOM 524 C C . GLN A 1 71 ? -18.874 8.016 17.519 1.00 91.31 71 GLN A C 1
ATOM 526 O O . GLN A 1 71 ? -19.785 8.784 17.842 1.00 91.31 71 GLN A O 1
ATOM 531 N N . TYR A 1 72 ? -17.619 8.439 17.329 1.00 92.75 72 TYR A N 1
ATOM 532 C CA . TYR A 1 72 ? -17.248 9.829 17.593 1.00 92.75 72 TYR A CA 1
ATOM 533 C C . TYR A 1 72 ? -17.855 10.791 16.564 1.00 92.75 72 TYR A C 1
ATOM 535 O O . TYR A 1 72 ? -18.159 11.934 16.894 1.00 92.75 72 TYR A O 1
ATOM 543 N N . GLY A 1 73 ? -18.108 10.345 15.329 1.00 90.50 73 GLY A N 1
ATOM 544 C CA . GLY A 1 73 ? -18.815 11.134 14.319 1.00 90.50 73 GLY A CA 1
ATOM 545 C C . GLY A 1 73 ? -20.255 11.429 14.731 1.00 90.50 73 GLY A C 1
ATOM 546 O O . GLY A 1 73 ? -20.716 12.563 14.610 1.00 90.50 73 GLY A O 1
ATOM 547 N N . ARG A 1 74 ? -20.952 10.441 15.307 1.00 92.31 74 ARG A N 1
ATOM 548 C CA . ARG A 1 74 ? -22.282 10.643 15.897 1.00 92.31 74 ARG A CA 1
ATOM 549 C C . ARG A 1 74 ? -22.246 11.561 17.119 1.00 92.31 74 ARG A C 1
ATOM 551 O O . ARG A 1 74 ? -23.180 12.339 17.303 1.00 92.31 74 ARG A O 1
ATOM 558 N N . GLN A 1 75 ? -21.193 11.484 17.934 1.00 92.19 75 GLN A N 1
ATOM 559 C CA . GLN A 1 75 ? -21.003 12.368 19.086 1.00 92.19 75 GLN A CA 1
ATOM 560 C C . GLN A 1 75 ? -20.756 13.826 18.662 1.00 92.19 75 GLN A C 1
ATOM 562 O O . GLN A 1 75 ? -21.306 14.734 19.275 1.00 92.19 75 GLN A O 1
ATOM 567 N N . LEU A 1 76 ? -19.947 14.053 17.624 1.00 92.44 76 LEU A N 1
ATOM 568 C CA . LEU A 1 76 ? -19.539 15.391 17.186 1.00 92.44 76 LEU A CA 1
ATOM 569 C C . LEU A 1 76 ? -20.585 16.100 16.323 1.00 92.44 76 LEU A C 1
ATOM 571 O O . LEU A 1 76 ? -20.808 17.293 16.498 1.00 92.44 76 LEU A O 1
ATOM 575 N N . PHE A 1 77 ? -21.207 15.384 15.385 1.00 92.12 77 PHE A N 1
ATOM 576 C CA . PHE A 1 77 ? -22.095 15.986 14.385 1.00 92.12 77 PHE A CA 1
ATOM 577 C C . PHE A 1 77 ? -23.580 15.672 14.619 1.00 92.12 77 PHE A C 1
ATOM 579 O O . PHE A 1 77 ? -24.438 16.105 13.852 1.00 92.12 77 PHE A O 1
ATOM 586 N N . GLY A 1 78 ? -23.904 14.907 15.663 1.00 92.69 78 GLY A N 1
ATOM 587 C CA . GLY A 1 78 ? -25.260 14.442 15.937 1.00 92.69 78 GLY A CA 1
ATOM 588 C C . GLY A 1 78 ? -25.661 13.213 15.114 1.00 92.69 78 GLY A C 1
ATOM 589 O O . GLY A 1 78 ? -24.878 12.625 14.365 1.00 92.69 78 GLY A O 1
ATOM 590 N N . ARG A 1 79 ? -26.919 12.781 15.276 1.00 91.19 79 ARG A N 1
ATOM 591 C CA . ARG A 1 79 ? -27.405 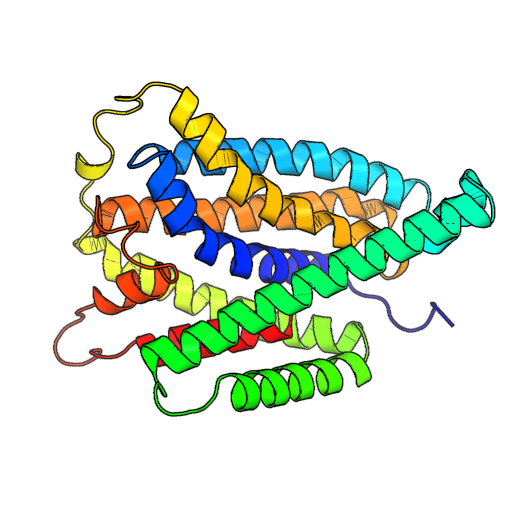11.488 14.760 1.00 91.19 79 ARG A CA 1
ATOM 592 C C . ARG A 1 79 ? -27.386 11.391 13.234 1.00 91.19 79 ARG A C 1
ATOM 594 O O . ARG A 1 79 ? -26.861 10.408 12.723 1.00 91.19 79 ARG A O 1
ATOM 601 N N . LEU A 1 80 ? -27.971 12.360 12.525 1.00 92.81 80 LEU A N 1
ATOM 602 C CA . LEU A 1 80 ? -28.109 12.287 11.064 1.00 92.81 80 LEU A CA 1
ATOM 603 C C . LEU A 1 80 ? -26.759 12.445 10.344 1.00 92.81 80 LEU A C 1
ATOM 605 O O . LEU A 1 80 ? -26.410 11.545 9.579 1.00 92.81 80 LEU A O 1
ATOM 609 N N . PRO A 1 81 ? -25.947 13.489 10.614 1.00 92.31 81 PRO A N 1
ATOM 610 C CA . PRO A 1 81 ? -24.670 13.644 9.922 1.00 92.31 81 PRO A CA 1
ATOM 611 C C . PRO A 1 81 ? -23.654 12.563 10.315 1.00 92.31 81 PRO A C 1
ATOM 613 O O . PRO A 1 81 ? -22.919 12.073 9.462 1.00 92.31 81 PRO A O 1
ATOM 616 N N . GLY A 1 82 ? -23.652 12.116 11.577 1.00 91.31 82 GLY A N 1
ATOM 617 C CA . GLY A 1 82 ? -22.815 10.994 12.009 1.00 91.31 82 GLY A CA 1
ATOM 618 C C . GLY A 1 82 ? -23.190 9.669 11.338 1.00 91.31 82 GLY A C 1
ATOM 619 O O . GLY A 1 82 ? -22.310 8.882 10.996 1.00 91.31 82 GLY A O 1
ATOM 620 N N . MET A 1 83 ? -24.483 9.430 11.090 1.00 90.88 83 MET A N 1
ATOM 621 C CA . MET A 1 83 ? -24.945 8.254 10.343 1.00 90.88 83 MET A CA 1
ATOM 622 C C . MET A 1 83 ? -24.546 8.326 8.865 1.00 90.88 83 MET A C 1
ATOM 624 O O . MET A 1 83 ? -24.089 7.324 8.322 1.00 90.88 83 MET A O 1
ATOM 628 N N . ALA A 1 84 ? -24.659 9.500 8.234 1.00 94.38 84 ALA A N 1
ATOM 629 C CA . ALA A 1 84 ? -24.189 9.712 6.864 1.00 94.38 84 ALA A CA 1
ATOM 630 C C . ALA A 1 84 ? -22.674 9.474 6.739 1.00 94.38 84 ALA A C 1
ATOM 632 O O . ALA A 1 84 ? -22.234 8.793 5.816 1.00 94.38 84 ALA A O 1
ATOM 633 N N . LEU A 1 85 ? -21.884 9.952 7.709 1.00 92.88 85 LEU A N 1
ATOM 634 C CA . LEU A 1 85 ? -20.446 9.687 7.776 1.00 92.88 85 LEU A CA 1
ATOM 635 C C . LEU A 1 85 ? -20.154 8.188 7.927 1.00 92.88 85 LEU A C 1
ATOM 637 O O . LEU A 1 85 ? -19.304 7.653 7.223 1.00 92.88 85 LEU A O 1
ATOM 641 N N . GLY A 1 86 ? -20.873 7.491 8.809 1.00 92.06 86 GLY A N 1
ATOM 642 C CA . GLY A 1 86 ? -20.713 6.046 8.965 1.00 92.06 86 GLY A CA 1
ATOM 643 C C . GLY A 1 86 ? -21.043 5.274 7.687 1.00 92.06 86 GLY A C 1
ATOM 644 O O . GLY A 1 86 ? -20.273 4.404 7.286 1.00 92.06 86 GLY A O 1
ATOM 645 N N . LEU A 1 87 ? -22.134 5.637 7.006 1.00 9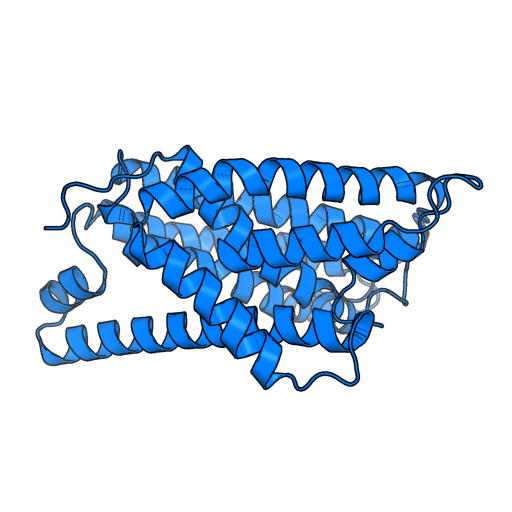4.12 87 LEU A N 1
ATOM 646 C CA . LEU A 1 87 ? -22.513 5.041 5.725 1.00 94.12 87 LEU A CA 1
ATOM 647 C C . LEU A 1 87 ? -21.449 5.291 4.648 1.00 94.12 87 LEU A C 1
ATOM 649 O O . LEU A 1 87 ? -21.110 4.368 3.912 1.00 94.12 87 LEU A O 1
ATOM 653 N N . LEU A 1 88 ? -20.878 6.498 4.594 1.00 94.50 88 LEU A N 1
ATOM 654 C CA . LEU A 1 88 ? -19.788 6.828 3.676 1.00 94.50 88 LEU A CA 1
ATOM 655 C C . LEU A 1 88 ? -18.581 5.898 3.874 1.00 94.50 88 LEU A C 1
ATOM 657 O O . LEU A 1 88 ? -18.048 5.382 2.896 1.00 94.50 88 LEU A O 1
ATOM 661 N N . PHE A 1 89 ? -18.179 5.639 5.122 1.00 93.06 89 PHE A N 1
ATOM 662 C CA . PHE A 1 89 ? -17.083 4.710 5.417 1.00 93.06 89 PHE A CA 1
ATOM 663 C C . PHE A 1 89 ? -17.417 3.261 5.057 1.00 93.06 89 PHE A C 1
ATOM 665 O O . PHE A 1 89 ? -16.559 2.556 4.533 1.00 93.06 89 PHE A O 1
ATOM 672 N N . VAL A 1 90 ? -18.655 2.817 5.286 1.00 93.19 90 VAL A N 1
ATOM 673 C CA . VAL A 1 90 ? -19.098 1.477 4.868 1.00 93.19 90 VAL A CA 1
ATOM 674 C C . VAL A 1 90 ? -19.014 1.328 3.349 1.00 93.19 90 VAL A C 1
ATOM 676 O O . VAL A 1 90 ? -18.448 0.350 2.868 1.00 93.19 90 VAL A O 1
ATOM 679 N N . VAL A 1 91 ? -19.518 2.306 2.591 1.00 95.31 91 VAL A N 1
ATOM 680 C CA . VAL A 1 91 ? -19.440 2.306 1.121 1.00 95.31 91 VAL A CA 1
ATOM 681 C C . VAL A 1 91 ? -17.987 2.344 0.650 1.00 95.31 91 VAL A C 1
ATOM 683 O O . VAL A 1 91 ? -17.629 1.608 -0.266 1.00 95.31 91 VAL A O 1
ATOM 686 N N . LEU A 1 92 ? -17.141 3.151 1.296 1.00 92.56 92 LEU A N 1
ATOM 687 C CA . LEU A 1 92 ? -15.715 3.233 0.989 1.00 92.56 92 LEU A CA 1
ATOM 688 C C . LEU A 1 92 ? -15.026 1.874 1.159 1.00 92.56 92 LEU A C 1
ATOM 690 O O . LEU A 1 92 ? -14.374 1.410 0.229 1.00 92.56 92 LEU A O 1
ATOM 694 N N . PHE A 1 93 ? -15.180 1.218 2.311 1.00 91.81 93 PHE A N 1
ATOM 695 C CA . PHE A 1 93 ? -14.544 -0.081 2.546 1.00 91.81 93 PHE A CA 1
ATOM 696 C C . PHE A 1 93 ? -15.126 -1.177 1.652 1.00 91.81 93 PHE A C 1
ATOM 698 O O . PHE A 1 93 ? -14.365 -1.982 1.126 1.00 91.81 93 PHE A O 1
ATOM 705 N N . LEU A 1 94 ? -16.437 -1.160 1.390 1.00 93.75 94 LEU A N 1
ATOM 706 C CA . LEU A 1 94 ? -17.059 -2.091 0.449 1.00 93.75 94 LEU A CA 1
ATOM 707 C C . LEU A 1 94 ? -16.475 -1.936 -0.961 1.00 93.75 94 LEU A C 1
ATOM 709 O O . LEU A 1 94 ? -16.144 -2.929 -1.604 1.00 93.75 94 LEU A O 1
ATOM 713 N N . TYR A 1 95 ? -16.306 -0.698 -1.426 1.00 93.50 95 TYR A N 1
ATOM 714 C CA . TYR A 1 95 ? -15.680 -0.411 -2.713 1.00 93.50 95 TYR A CA 1
ATOM 715 C C . TYR A 1 95 ? -14.238 -0.934 -2.776 1.00 93.50 95 TYR A C 1
ATOM 717 O O . TYR A 1 95 ? -13.860 -1.564 -3.763 1.00 93.50 95 TYR A O 1
ATOM 725 N N . MET A 1 96 ? -13.453 -0.761 -1.708 1.00 90.69 96 MET A N 1
ATOM 726 C CA . MET A 1 96 ? -12.094 -1.311 -1.635 1.00 90.69 96 MET A CA 1
ATOM 727 C C . MET A 1 96 ? -12.084 -2.842 -1.691 1.00 90.69 96 MET A C 1
ATOM 729 O O . MET A 1 96 ? -11.310 -3.422 -2.449 1.00 90.69 96 MET A O 1
ATOM 733 N N . SER A 1 97 ? -12.985 -3.504 -0.962 1.00 91.44 97 SER A N 1
ATOM 734 C CA . SER A 1 97 ? -13.115 -4.965 -0.995 1.00 91.44 97 SER A CA 1
ATOM 735 C C . SER A 1 97 ? -13.513 -5.484 -2.383 1.00 91.44 97 SER A C 1
ATOM 737 O O . SER A 1 97 ? -13.004 -6.518 -2.823 1.00 91.44 97 SER A O 1
ATOM 739 N N . ILE A 1 98 ? -14.373 -4.755 -3.107 1.00 92.94 98 ILE A N 1
ATOM 740 C CA . ILE A 1 98 ? -14.720 -5.059 -4.504 1.00 92.94 98 ILE A CA 1
ATOM 741 C C . ILE A 1 98 ? -13.484 -4.944 -5.401 1.00 92.94 98 ILE A C 1
ATOM 743 O O . ILE A 1 98 ? -13.246 -5.841 -6.211 1.00 92.94 98 ILE A O 1
ATOM 747 N N . LEU A 1 99 ? -12.680 -3.886 -5.251 1.00 90.69 99 LEU A N 1
ATOM 748 C CA . LEU A 1 99 ? -11.458 -3.699 -6.038 1.00 90.69 99 LEU A CA 1
ATOM 749 C C . LEU A 1 99 ? -10.445 -4.823 -5.806 1.00 90.69 99 LEU A C 1
ATOM 751 O O . LEU A 1 99 ? -9.969 -5.409 -6.775 1.00 90.69 99 LEU A O 1
ATOM 755 N N . ILE A 1 100 ? -10.166 -5.175 -4.549 1.00 89.94 100 ILE A N 1
ATOM 756 C CA . ILE A 1 100 ? -9.225 -6.255 -4.210 1.00 89.94 100 ILE A CA 1
ATOM 757 C C . ILE A 1 100 ? -9.713 -7.587 -4.788 1.00 89.94 100 ILE A C 1
ATOM 759 O O . ILE A 1 100 ? -8.954 -8.292 -5.455 1.00 89.94 100 ILE A O 1
ATOM 763 N N . THR A 1 101 ? -11.002 -7.899 -4.613 1.00 92.62 101 THR A N 1
ATOM 764 C CA . THR A 1 101 ? -11.611 -9.109 -5.187 1.00 92.62 101 THR A CA 1
ATOM 765 C C . THR A 1 101 ? -11.488 -9.110 -6.710 1.00 92.62 101 THR A C 1
ATOM 767 O O . THR A 1 101 ? -11.147 -10.130 -7.310 1.00 92.62 101 THR A O 1
ATOM 770 N N . ARG A 1 102 ? -11.712 -7.963 -7.362 1.00 91.81 102 ARG A N 1
ATOM 771 C CA . ARG A 1 102 ? -11.572 -7.842 -8.813 1.00 91.81 102 ARG A CA 1
ATOM 772 C C . ARG A 1 102 ? -10.134 -8.089 -9.261 1.00 91.81 102 ARG A C 1
ATOM 774 O O . ARG A 1 102 ? -9.934 -8.881 -10.170 1.00 91.81 102 ARG A O 1
ATOM 781 N N . TRP A 1 103 ? -9.146 -7.489 -8.601 1.00 89.38 103 TRP A N 1
ATOM 782 C CA . TRP A 1 103 ? -7.734 -7.660 -8.956 1.00 89.38 103 TRP A CA 1
ATOM 783 C C . TRP A 1 103 ? -7.259 -9.104 -8.793 1.00 89.38 103 TRP A C 1
ATOM 785 O O . TRP A 1 103 ? -6.583 -9.631 -9.674 1.00 89.38 103 TRP A O 1
ATOM 795 N N . VAL A 1 104 ? -7.642 -9.763 -7.697 1.00 88.50 104 VAL A N 1
ATOM 796 C CA . VAL A 1 104 ? -7.298 -11.170 -7.441 1.00 88.50 104 VAL A CA 1
ATOM 797 C C . VAL A 1 104 ? -7.922 -12.094 -8.491 1.00 88.50 104 VAL A C 1
ATOM 799 O O . VAL A 1 104 ? -7.251 -12.968 -9.038 1.00 88.50 104 VAL A O 1
ATOM 802 N N . THR A 1 105 ? -9.206 -11.903 -8.791 1.00 90.88 105 THR A N 1
ATOM 803 C CA . THR A 1 105 ? -9.924 -12.751 -9.755 1.00 90.88 105 THR A CA 1
ATOM 804 C C . THR A 1 105 ? -9.449 -12.524 -11.189 1.00 90.88 105 THR A C 1
ATOM 806 O O . THR A 1 105 ? -9.293 -13.480 -11.944 1.00 90.88 105 THR A O 1
ATOM 809 N N . GLU A 1 106 ? -9.141 -11.282 -11.556 1.00 89.56 106 GLU A N 1
ATOM 810 C CA . GLU A 1 106 ? -8.592 -10.930 -12.865 1.00 89.56 106 GLU A CA 1
ATOM 811 C C . GLU A 1 106 ? -7.185 -11.502 -1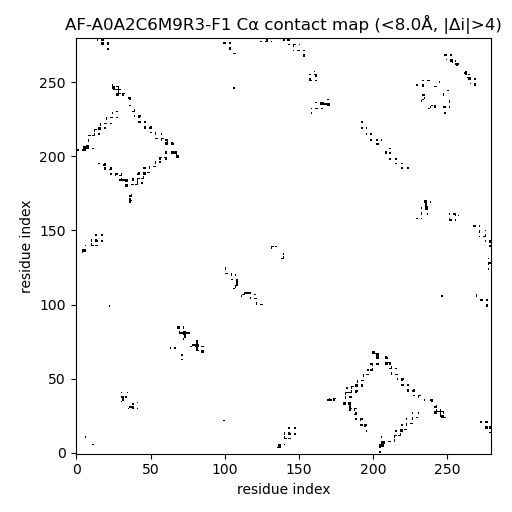3.073 1.00 89.56 106 GLU A C 1
ATOM 813 O O . GLU A 1 106 ? -6.889 -12.001 -14.160 1.00 89.56 106 GLU A O 1
ATOM 818 N N . LEU A 1 107 ? -6.349 -11.534 -12.027 1.00 86.81 107 LEU A N 1
ATOM 819 C CA . LEU A 1 107 ? -5.049 -12.210 -12.069 1.00 86.81 107 LEU A CA 1
ATOM 820 C C . LEU A 1 107 ? -5.200 -13.707 -12.384 1.00 86.81 107 LEU A C 1
ATOM 822 O O . LEU A 1 107 ? -4.495 -14.227 -13.249 1.00 86.81 107 LEU A O 1
ATOM 826 N N . LEU A 1 108 ? -6.127 -14.393 -11.706 1.00 87.94 108 LEU A N 1
ATOM 827 C CA . LEU A 1 108 ? -6.375 -15.830 -11.885 1.00 87.94 108 LEU A CA 1
ATOM 828 C C . LEU A 1 108 ? -6.821 -16.173 -13.311 1.00 87.94 108 LEU A C 1
ATOM 830 O O . LEU A 1 108 ? -6.274 -17.088 -13.929 1.00 87.94 108 LEU A O 1
ATOM 834 N N . ILE A 1 109 ? -7.784 -15.425 -13.847 1.00 89.94 109 ILE A N 1
ATOM 835 C CA . ILE A 1 109 ? -8.347 -15.688 -15.178 1.00 89.94 109 ILE A CA 1
ATOM 836 C C . ILE A 1 109 ? -7.330 -15.352 -16.264 1.00 89.94 109 ILE A C 1
ATOM 838 O O . ILE A 1 109 ? -7.115 -16.140 -17.177 1.00 89.94 109 ILE A O 1
ATOM 842 N N . THR A 1 110 ? -6.655 -14.206 -16.149 1.00 83.50 110 THR A N 1
ATOM 843 C CA . THR A 1 110 ? -5.733 -13.743 -17.196 1.00 83.50 110 THR A CA 1
ATOM 844 C C . THR A 1 110 ? -4.501 -14.642 -17.319 1.00 83.50 110 THR A C 1
ATOM 846 O O . THR A 1 110 ? -3.918 -14.732 -18.397 1.00 83.50 110 THR A O 1
ATOM 849 N N . MET A 1 111 ? -4.079 -15.295 -16.230 1.00 78.81 111 MET A N 1
ATOM 850 C CA . MET A 1 111 ? -2.780 -15.976 -16.184 1.00 78.81 111 MET A CA 1
ATOM 851 C C . MET A 1 111 ? -2.852 -17.496 -16.030 1.00 78.81 111 MET A C 1
ATOM 853 O O . MET A 1 111 ? -1.885 -18.159 -16.400 1.00 78.81 111 MET A O 1
ATOM 857 N N . PHE A 1 112 ? -3.942 -18.052 -15.494 1.00 80.50 112 PHE A N 1
ATOM 858 C CA . PHE A 1 112 ? -3.999 -19.476 -15.141 1.00 80.50 112 PHE A CA 1
ATOM 859 C C . PHE A 1 112 ? -5.228 -20.194 -15.691 1.00 80.50 112 PHE A C 1
ATOM 861 O O . PHE A 1 112 ? -5.095 -21.292 -16.221 1.00 80.50 112 PHE A O 1
ATOM 868 N N . MET A 1 113 ? -6.418 -19.605 -15.550 1.00 86.50 113 MET A N 1
ATOM 869 C CA . MET A 1 113 ? -7.681 -20.271 -15.889 1.00 86.50 113 MET A CA 1
ATOM 870 C C . MET A 1 113 ? -8.610 -19.336 -16.679 1.00 86.50 113 MET A C 1
ATOM 872 O O . MET A 1 113 ? -9.618 -18.881 -16.133 1.00 86.50 113 MET A O 1
ATOM 876 N N . PRO A 1 114 ? -8.279 -19.041 -17.951 1.00 88.25 114 PRO A N 1
ATOM 877 C CA . PRO A 1 114 ? -9.030 -18.090 -18.774 1.00 88.25 114 PRO A CA 1
ATOM 878 C C . PRO A 1 114 ? -10.464 -18.542 -19.070 1.00 88.25 114 PRO A C 1
ATOM 880 O O . PRO A 1 114 ? -11.349 -17.705 -19.220 1.00 88.25 114 PRO A O 1
ATOM 883 N N . ASP A 1 115 ? -10.703 -19.854 -19.094 1.00 91.25 115 ASP A N 1
ATOM 884 C CA . ASP A 1 115 ? -12.015 -20.430 -19.404 1.00 91.25 115 ASP A CA 1
ATOM 885 C C . ASP A 1 115 ? -12.959 -20.478 -18.188 1.00 91.25 115 ASP A C 1
ATOM 887 O O . ASP A 1 115 ? -14.157 -20.728 -18.329 1.00 91.25 115 ASP A O 1
ATOM 891 N N . THR A 1 116 ? -12.446 -20.227 -16.977 1.00 91.44 116 THR A N 1
ATOM 892 C CA . THR A 1 116 ? -13.254 -20.253 -15.753 1.00 91.44 116 THR A CA 1
ATOM 893 C C . THR A 1 116 ? -13.960 -18.907 -15.547 1.00 91.44 116 THR A C 1
ATOM 895 O O . THR A 1 116 ? -13.300 -17.865 -15.509 1.00 91.44 116 THR A O 1
ATOM 898 N N . PRO A 1 117 ? -15.290 -18.883 -15.330 1.00 91.06 117 PRO A N 1
ATOM 899 C CA . PRO A 1 117 ? -16.013 -17.636 -15.107 1.00 91.06 117 PRO A CA 1
ATOM 900 C C . PRO A 1 117 ? -15.524 -16.880 -13.867 1.00 91.06 117 PRO A C 1
ATOM 902 O O . PRO A 1 117 ? -15.384 -17.453 -12.785 1.00 91.06 117 PRO A O 1
ATOM 905 N N . LEU A 1 118 ? -15.386 -15.556 -13.991 1.00 90.88 118 LEU A N 1
ATOM 906 C CA . LEU A 1 118 ? -14.918 -14.673 -12.912 1.00 90.88 118 LEU A CA 1
ATOM 907 C C . LEU A 1 118 ? -15.703 -14.829 -11.609 1.00 90.88 118 LEU A C 1
ATOM 909 O O . LEU A 1 118 ? -15.133 -14.770 -10.520 1.00 90.88 118 LEU A O 1
ATOM 913 N N . VAL A 1 119 ? -17.011 -15.059 -11.726 1.00 93.00 119 VAL A N 1
ATOM 914 C CA . VAL A 1 119 ? -17.925 -15.210 -10.590 1.00 93.00 119 VAL A CA 1
ATOM 915 C C . VAL A 1 119 ? -17.527 -16.385 -9.696 1.00 93.00 119 VAL A C 1
ATOM 917 O O . VAL A 1 119 ? -17.640 -16.270 -8.479 1.00 93.00 119 VAL A O 1
ATOM 920 N N . VAL A 1 120 ? -17.009 -17.479 -10.267 1.00 93.62 120 VAL A N 1
ATOM 921 C CA . VAL A 1 120 ? -16.580 -18.655 -9.494 1.00 93.62 120 VAL A CA 1
ATOM 922 C C . VAL A 1 120 ? -15.440 -18.265 -8.557 1.00 93.62 120 VAL A C 1
ATOM 924 O O . VAL A 1 120 ? -15.547 -18.453 -7.347 1.00 93.62 120 VAL A O 1
ATOM 927 N N . PHE A 1 121 ? -14.395 -17.623 -9.087 1.00 92.38 121 PHE A N 1
ATOM 928 C CA . PHE A 1 121 ? -13.276 -17.160 -8.268 1.00 92.38 121 PHE A CA 1
ATOM 929 C C . PHE A 1 121 ? -13.685 -16.087 -7.260 1.00 92.38 121 PHE A C 1
ATOM 931 O O . PHE A 1 121 ? -13.220 -16.123 -6.123 1.00 92.38 121 PHE A O 1
ATOM 938 N N . ALA A 1 122 ? -14.566 -15.159 -7.642 1.00 93.50 122 ALA A N 1
ATOM 939 C CA . ALA A 1 122 ? -15.031 -14.106 -6.745 1.00 93.50 122 ALA A CA 1
ATOM 940 C C . ALA A 1 122 ? -15.777 -14.682 -5.534 1.00 93.50 122 ALA A C 1
ATOM 942 O O . ALA A 1 122 ? -15.470 -14.320 -4.400 1.00 93.50 122 ALA A O 1
ATOM 943 N N . ILE A 1 123 ? -16.712 -15.612 -5.758 1.00 94.94 123 ILE A N 1
ATOM 944 C CA . ILE A 1 123 ? -17.472 -16.257 -4.680 1.00 94.94 123 ILE A CA 1
ATOM 945 C C . ILE A 1 123 ? -16.540 -17.075 -3.783 1.00 94.94 123 ILE A C 1
ATOM 947 O O . ILE A 1 123 ? -16.633 -16.967 -2.561 1.00 94.94 123 ILE A O 1
ATOM 951 N N . SER A 1 124 ? -15.620 -17.853 -4.361 1.00 93.19 124 SER A N 1
ATOM 952 C CA . SER A 1 124 ? -14.652 -18.631 -3.583 1.00 93.19 124 SER A CA 1
ATOM 953 C C . SER A 1 124 ? -1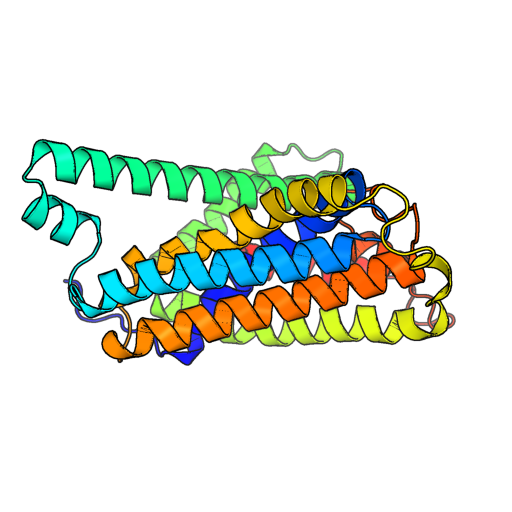3.754 -17.737 -2.725 1.00 93.19 124 SER A C 1
ATOM 955 O O . SER A 1 124 ? -13.607 -17.991 -1.531 1.00 93.19 124 SER A O 1
ATOM 957 N N . PHE A 1 125 ? -13.201 -16.666 -3.300 1.00 92.62 125 PHE A N 1
ATOM 958 C CA . PHE A 1 125 ? -12.330 -15.729 -2.591 1.00 92.62 125 PHE A CA 1
ATOM 959 C C . PHE A 1 125 ? -13.070 -15.013 -1.455 1.00 92.62 125 PHE A C 1
ATOM 961 O O . PHE A 1 125 ? -12.617 -15.033 -0.311 1.00 92.62 125 PHE A O 1
ATOM 968 N N . VAL A 1 126 ? -14.260 -14.472 -1.731 1.00 94.19 126 VAL A N 1
ATOM 969 C CA . VAL A 1 126 ? -15.106 -13.839 -0.707 1.00 94.19 126 VAL A CA 1
ATOM 970 C C . VAL A 1 126 ? -15.504 -14.841 0.378 1.00 94.19 126 VAL A C 1
ATOM 972 O O . VAL A 1 126 ? -15.539 -14.476 1.551 1.00 94.19 126 VAL A O 1
ATOM 975 N N . GLY A 1 127 ? -15.754 -16.106 0.027 1.00 94.69 127 GLY A N 1
ATOM 976 C CA . GLY A 1 127 ? -16.028 -17.176 0.988 1.00 94.69 127 GLY A CA 1
ATOM 977 C C . GLY A 1 127 ? -14.875 -17.406 1.969 1.00 94.69 127 GLY A C 1
ATOM 978 O O . GLY A 1 127 ? -15.109 -17.501 3.175 1.00 94.69 127 GLY A O 1
ATOM 979 N N . VAL A 1 128 ? -13.632 -17.420 1.475 1.00 92.50 128 VAL A N 1
ATOM 980 C CA . VAL A 1 128 ? -12.423 -17.525 2.312 1.00 92.50 128 VAL A CA 1
ATOM 981 C C . VAL A 1 128 ? -12.274 -16.298 3.214 1.00 92.50 128 VAL A C 1
ATOM 983 O O . VAL A 1 128 ? -12.069 -16.452 4.419 1.00 92.50 128 VAL A O 1
ATOM 986 N N . CYS A 1 129 ? -12.451 -15.086 2.680 1.00 92.31 129 CYS A N 1
ATOM 987 C CA . CYS A 1 129 ? -12.385 -13.859 3.479 1.00 92.31 129 CYS A CA 1
ATOM 988 C C . CYS A 1 129 ? -13.477 -13.820 4.561 1.00 92.31 129 CYS A C 1
ATOM 990 O O . CYS A 1 129 ? -13.199 -13.499 5.715 1.00 92.31 129 CYS A O 1
ATOM 992 N N . ALA A 1 130 ? -14.711 -14.213 4.227 1.00 92.50 130 ALA A N 1
ATOM 993 C CA . ALA A 1 130 ? -15.820 -14.284 5.176 1.00 92.50 130 ALA A CA 1
ATOM 994 C C . ALA A 1 130 ? -15.556 -15.305 6.293 1.00 92.50 130 ALA A C 1
ATOM 996 O O . ALA A 1 130 ? -15.882 -15.051 7.453 1.00 92.50 130 ALA A O 1
ATOM 997 N N . TYR A 1 131 ? -14.937 -16.441 5.964 1.00 91.81 131 TYR A N 1
ATOM 998 C CA . TYR A 1 131 ? -14.490 -17.417 6.955 1.00 91.81 131 TYR A CA 1
ATOM 999 C C . TYR A 1 131 ? -13.396 -16.849 7.873 1.00 91.81 131 TYR A C 1
ATOM 1001 O O . TYR A 1 131 ? -13.467 -17.034 9.088 1.00 91.81 131 TYR A O 1
ATOM 1009 N N . GLY A 1 132 ? -12.428 -16.112 7.320 1.00 87.69 132 GLY A N 1
ATOM 1010 C CA . GLY A 1 132 ? -11.376 -15.445 8.093 1.00 87.69 132 GLY A CA 1
ATOM 1011 C C . GLY A 1 132 ? -11.934 -14.419 9.081 1.00 87.69 132 GLY A C 1
ATOM 1012 O O . GLY A 1 132 ? -11.662 -14.500 10.276 1.00 87.69 132 GLY A O 1
ATOM 1013 N N . VAL A 1 133 ? -12.794 -13.510 8.610 1.00 88.94 133 VAL A N 1
ATOM 1014 C CA . VAL A 1 133 ? -13.406 -12.456 9.443 1.00 88.94 133 VAL A CA 1
ATOM 1015 C C . VAL A 1 133 ? -14.286 -13.036 10.555 1.00 88.94 133 VAL A C 1
ATOM 1017 O O . VAL A 1 133 ? -14.355 -12.459 11.639 1.00 88.94 133 VAL A O 1
ATOM 1020 N N . ARG A 1 134 ? -14.922 -14.199 10.342 1.00 90.31 134 ARG A N 1
ATOM 1021 C CA . ARG A 1 134 ? -15.705 -14.892 11.386 1.00 90.31 134 ARG A CA 1
ATOM 1022 C C . ARG A 1 134 ? -14.889 -15.277 12.622 1.00 90.31 134 ARG A C 1
ATOM 1024 O O . ARG A 1 134 ? -15.485 -15.458 13.676 1.00 90.31 134 ARG A O 1
ATOM 1031 N N . HIS A 1 135 ? -13.569 -15.399 12.498 1.00 89.25 135 HIS A N 1
ATOM 1032 C CA . HIS A 1 135 ? -12.670 -15.738 13.602 1.00 89.25 135 HIS A CA 1
ATOM 1033 C C . HIS A 1 135 ? -12.089 -14.506 14.316 1.00 89.25 135 HIS A C 1
ATOM 1035 O O . HIS A 1 135 ? -11.287 -14.663 15.233 1.00 89.25 135 HIS A O 1
ATOM 1041 N N . GLY A 1 136 ? -12.489 -13.298 13.909 1.00 90.19 136 GLY A N 1
ATOM 1042 C CA . GLY A 1 136 ? -12.087 -12.060 14.563 1.00 90.19 136 GLY A CA 1
ATOM 1043 C C . GLY A 1 136 ? -10.813 -11.423 14.008 1.00 90.19 136 GLY A C 1
ATOM 1044 O O . GLY A 1 136 ? -10.085 -11.978 13.179 1.00 90.19 136 GLY A O 1
ATOM 1045 N N . LEU A 1 137 ? -10.543 -10.209 14.483 1.00 90.25 137 LEU A N 1
ATOM 1046 C CA . LEU A 1 137 ? -9.426 -9.378 14.040 1.00 90.25 137 LEU A CA 1
ATOM 1047 C C . LEU A 1 137 ? -8.072 -9.923 14.518 1.00 90.25 137 LEU A C 1
ATOM 1049 O O . LEU A 1 137 ? -7.083 -9.792 13.797 1.00 90.25 137 LEU A O 1
ATOM 1053 N N . ASP A 1 138 ? -8.007 -10.550 15.699 1.00 89.62 138 ASP A N 1
ATOM 1054 C CA . ASP A 1 138 ? -6.758 -11.154 16.199 1.00 89.62 138 ASP A CA 1
ATOM 1055 C C . ASP A 1 138 ? -6.305 -12.319 15.305 1.00 89.62 138 ASP A C 1
ATOM 1057 O O . ASP A 1 138 ? -5.124 -12.430 14.971 1.00 89.62 138 ASP A O 1
ATOM 1061 N N . VAL A 1 139 ? -7.240 -13.151 14.833 1.00 90.62 139 VAL A N 1
ATOM 1062 C CA . VAL A 1 139 ? -6.913 -14.253 13.918 1.00 90.62 139 VAL A CA 1
ATOM 1063 C C . VAL A 1 139 ? -6.422 -13.714 12.576 1.00 90.62 139 VAL A C 1
ATOM 1065 O O . VAL A 1 139 ? -5.356 -14.131 12.126 1.00 90.62 139 VAL A O 1
ATOM 1068 N N . LEU A 1 140 ? -7.103 -12.719 11.994 1.00 92.19 140 LEU A N 1
ATOM 1069 C CA . LEU A 1 140 ? -6.637 -12.047 10.771 1.00 92.19 140 LEU A CA 1
ATOM 1070 C C . LEU A 1 140 ? -5.231 -11.455 10.934 1.00 92.19 140 LEU A C 1
ATOM 1072 O O . LEU A 1 140 ? -4.369 -11.644 10.076 1.00 92.19 140 LEU A O 1
ATOM 1076 N N . ALA A 1 141 ? -4.970 -10.784 12.056 1.00 93.44 141 ALA A N 1
ATOM 1077 C CA . ALA A 1 141 ? -3.668 -10.209 12.366 1.00 93.44 141 ALA A CA 1
ATOM 1078 C C . ALA A 1 141 ? -2.556 -11.267 12.469 1.00 93.44 141 ALA A C 1
ATOM 1080 O O . ALA A 1 141 ? -1.452 -11.056 11.968 1.00 93.44 141 ALA A O 1
ATOM 1081 N N . ARG A 1 142 ? -2.830 -12.416 13.098 1.00 92.31 142 ARG A N 1
ATOM 1082 C CA . ARG A 1 142 ? -1.874 -13.532 13.209 1.00 92.31 142 ARG A CA 1
ATOM 1083 C C . ARG A 1 142 ? -1.630 -14.220 11.871 1.00 92.31 142 ARG A C 1
ATOM 1085 O O . ARG A 1 142 ? -0.485 -14.527 11.555 1.00 92.31 142 ARG A O 1
ATOM 1092 N N . THR A 1 143 ? -2.676 -14.425 11.074 1.00 92.75 143 THR A N 1
ATOM 1093 C CA . THR A 1 143 ? -2.549 -14.935 9.704 1.00 92.75 143 THR A CA 1
ATOM 1094 C C . THR A 1 143 ? -1.676 -14.002 8.868 1.00 92.75 143 THR A C 1
ATOM 1096 O O . THR A 1 143 ? -0.773 -14.455 8.165 1.00 92.75 143 THR A O 1
ATOM 1099 N N . ASN A 1 144 ? -1.867 -12.691 9.014 1.00 94.38 144 ASN A N 1
ATOM 1100 C CA . ASN A 1 144 ? -1.059 -11.705 8.317 1.00 94.38 144 ASN A CA 1
ATOM 1101 C C . ASN A 1 144 ? 0.417 -11.707 8.746 1.00 94.38 144 ASN A C 1
ATOM 1103 O O . ASN A 1 144 ? 1.304 -11.582 7.905 1.00 94.38 144 ASN A O 1
ATOM 1107 N N . ASP A 1 145 ? 0.693 -11.918 10.036 1.00 93.88 145 ASP A N 1
ATOM 1108 C CA . ASP A 1 145 ? 2.059 -12.073 10.551 1.00 93.88 145 ASP A CA 1
ATOM 1109 C C . ASP A 1 145 ? 2.792 -13.291 9.949 1.00 93.88 145 ASP A C 1
ATOM 111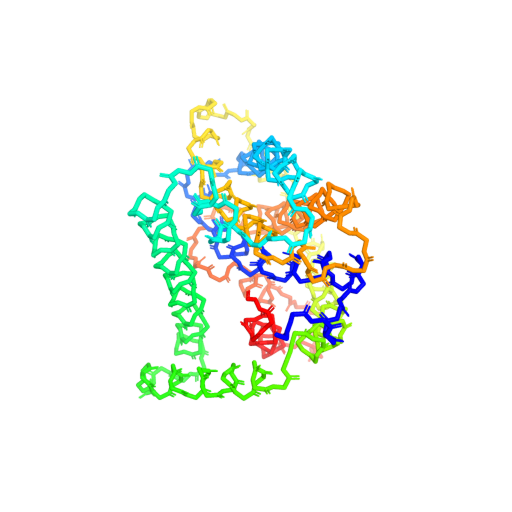1 O O . ASP A 1 145 ? 4.023 -13.298 9.930 1.00 93.88 145 ASP A O 1
ATOM 1115 N N . ILE A 1 146 ? 2.065 -14.297 9.445 1.00 92.81 146 ILE A N 1
ATOM 1116 C CA . ILE A 1 146 ? 2.627 -15.466 8.748 1.00 92.81 146 ILE A CA 1
ATOM 1117 C C . ILE A 1 146 ? 2.808 -15.178 7.254 1.00 92.81 146 ILE A C 1
ATOM 1119 O O . ILE A 1 146 ? 3.855 -15.487 6.685 1.00 92.81 146 ILE A O 1
ATOM 1123 N N . PHE A 1 147 ? 1.807 -14.577 6.607 1.00 91.88 147 PHE A N 1
ATOM 1124 C CA . PHE A 1 147 ? 1.835 -14.340 5.163 1.00 91.88 147 PHE A CA 1
ATOM 1125 C C . PHE A 1 147 ? 2.787 -13.221 4.746 1.00 91.88 147 PHE A C 1
ATOM 1127 O O . PHE A 1 147 ? 3.461 -13.353 3.724 1.00 91.88 147 PHE A O 1
ATOM 1134 N N . LEU A 1 148 ? 2.897 -12.145 5.529 1.00 93.69 148 LEU A N 1
ATOM 1135 C CA . LEU A 1 148 ? 3.730 -11.004 5.162 1.00 93.69 148 LEU A CA 1
ATOM 1136 C C . LEU A 1 148 ? 5.225 -11.367 5.020 1.00 93.69 148 LEU A C 1
ATOM 1138 O O . LEU A 1 148 ? 5.806 -11.007 3.998 1.00 93.69 148 LEU A O 1
ATOM 1142 N N . PRO A 1 149 ? 5.879 -12.095 5.950 1.00 93.75 149 PRO A N 1
ATOM 1143 C CA . PRO A 1 149 ? 7.278 -12.496 5.778 1.00 93.75 149 PRO A CA 1
ATOM 1144 C C . PRO A 1 149 ? 7.522 -13.350 4.531 1.00 93.75 149 PRO A C 1
ATOM 1146 O O . PRO A 1 149 ? 8.509 -13.133 3.833 1.00 93.75 149 PRO A O 1
ATOM 1149 N N . VAL A 1 150 ? 6.614 -14.283 4.223 1.00 92.19 150 VAL A N 1
ATOM 1150 C CA . VAL A 1 150 ? 6.699 -15.125 3.018 1.00 92.19 150 VAL A CA 1
ATOM 1151 C C . VAL A 1 150 ? 6.568 -14.265 1.762 1.00 92.19 150 VAL A C 1
ATOM 1153 O O . VAL A 1 150 ? 7.357 -14.405 0.828 1.00 92.19 150 VAL A O 1
ATOM 1156 N N . ALA A 1 151 ? 5.621 -13.325 1.765 1.00 91.56 151 ALA A N 1
ATOM 1157 C CA . ALA A 1 151 ? 5.439 -12.384 0.673 1.00 91.56 151 ALA A CA 1
ATOM 1158 C C . ALA A 1 151 ? 6.678 -11.505 0.447 1.00 91.56 151 ALA A C 1
ATOM 1160 O O . ALA A 1 151 ? 7.125 -11.340 -0.687 1.00 91.56 151 ALA A O 1
ATOM 1161 N N . LEU A 1 152 ? 7.263 -10.970 1.521 1.00 93.75 152 LEU A N 1
ATOM 1162 C CA . LEU A 1 152 ? 8.480 -10.165 1.441 1.00 93.75 152 LEU A CA 1
ATOM 1163 C C . LEU A 1 152 ? 9.671 -10.993 0.956 1.00 93.75 152 LEU A C 1
ATOM 1165 O O . LEU A 1 152 ? 10.410 -10.521 0.099 1.00 93.75 152 LEU A O 1
ATOM 1169 N N . ALA A 1 153 ? 9.844 -12.221 1.449 1.00 93.19 153 ALA A N 1
ATOM 1170 C CA . ALA A 1 153 ? 10.919 -13.106 1.008 1.00 93.19 153 ALA A CA 1
ATOM 1171 C C . ALA A 1 153 ? 10.843 -13.373 -0.501 1.00 93.19 153 ALA A C 1
ATOM 1173 O O . ALA A 1 153 ? 11.849 -13.243 -1.197 1.00 93.19 153 ALA A O 1
ATOM 1174 N N . LEU A 1 154 ? 9.647 -13.668 -1.020 1.00 91.12 154 LEU A N 1
ATOM 1175 C CA . LEU A 1 154 ? 9.448 -13.865 -2.453 1.00 91.12 154 LEU A CA 1
ATOM 1176 C C . LEU A 1 154 ? 9.661 -12.573 -3.250 1.00 91.12 154 LEU A C 1
ATOM 1178 O O . LEU A 1 154 ? 10.288 -12.607 -4.305 1.00 91.12 154 LEU A O 1
ATOM 1182 N N . LEU A 1 155 ? 9.164 -11.437 -2.753 1.00 92.06 155 LEU A N 1
ATOM 1183 C CA . LEU A 1 155 ? 9.389 -10.143 -3.389 1.00 92.06 155 LEU A CA 1
ATOM 1184 C C . LEU A 1 155 ? 10.892 -9.868 -3.516 1.00 92.06 155 LEU A C 1
ATOM 1186 O O . LEU A 1 155 ? 11.373 -9.633 -4.618 1.00 92.06 155 LEU A O 1
ATOM 1190 N N . PHE A 1 156 ? 11.645 -9.953 -2.417 1.00 94.06 156 PHE A N 1
ATOM 1191 C CA . PHE A 1 156 ? 13.091 -9.736 -2.435 1.00 94.06 156 PHE A CA 1
ATOM 1192 C C . PHE A 1 156 ? 13.821 -10.755 -3.306 1.00 94.06 156 PHE A C 1
ATOM 1194 O O . PHE A 1 156 ? 14.733 -10.358 -4.023 1.00 94.06 156 PHE A O 1
ATOM 1201 N N . PHE A 1 157 ? 13.400 -12.022 -3.306 1.00 92.56 157 PHE A N 1
ATOM 1202 C CA . PHE A 1 157 ? 13.923 -13.022 -4.234 1.00 92.56 157 PHE A CA 1
ATOM 1203 C C . PHE A 1 157 ? 13.766 -12.551 -5.684 1.00 92.56 157 PHE A C 1
ATOM 1205 O O . PHE A 1 157 ? 14.762 -12.448 -6.389 1.00 92.56 157 PHE A O 1
ATOM 1212 N N . ILE A 1 158 ? 12.561 -12.144 -6.099 1.00 91.06 158 ILE A N 1
ATOM 1213 C CA . ILE A 1 158 ? 12.310 -11.646 -7.459 1.00 91.06 158 ILE A CA 1
ATOM 1214 C C . ILE A 1 158 ? 13.190 -10.433 -7.785 1.00 91.06 158 ILE A C 1
ATOM 1216 O O . ILE A 1 158 ? 13.787 -10.385 -8.861 1.00 91.06 158 ILE A O 1
ATOM 1220 N N . LEU A 1 159 ? 13.293 -9.461 -6.872 1.00 91.88 159 LEU A N 1
ATOM 1221 C CA . LEU A 1 159 ? 14.090 -8.250 -7.098 1.00 91.88 159 LEU A CA 1
ATOM 1222 C C . LEU A 1 159 ? 15.592 -8.560 -7.214 1.00 91.88 159 LEU A C 1
ATOM 1224 O O . LEU A 1 159 ? 16.258 -8.019 -8.093 1.00 91.88 159 LEU A O 1
ATOM 1228 N N . ILE A 1 160 ? 16.122 -9.442 -6.360 1.00 92.81 160 ILE A N 1
ATOM 1229 C CA . ILE A 1 160 ? 17.538 -9.839 -6.365 1.00 92.81 160 ILE A CA 1
ATOM 1230 C C . ILE A 1 160 ? 17.861 -10.666 -7.612 1.00 92.81 160 ILE A C 1
ATOM 1232 O O . ILE A 1 160 ? 18.872 -10.413 -8.264 1.00 92.81 160 ILE A O 1
ATOM 1236 N N . SER A 1 161 ? 16.995 -11.610 -7.983 1.00 90.56 161 SER A N 1
ATOM 1237 C CA . SER A 1 161 ? 17.164 -12.451 -9.171 1.00 90.56 161 SER A CA 1
ATOM 1238 C C . SER A 1 161 ? 17.221 -11.647 -10.468 1.00 90.56 161 SER A C 1
ATOM 1240 O O . SER A 1 161 ? 17.925 -12.038 -11.388 1.00 90.56 161 SER A O 1
ATOM 1242 N N . ASN A 1 162 ? 16.523 -10.511 -10.527 1.00 89.88 162 ASN A N 1
ATOM 1243 C CA . ASN A 1 162 ? 16.538 -9.604 -11.675 1.00 89.88 162 ASN A CA 1
ATOM 1244 C C . ASN A 1 162 ? 17.698 -8.591 -11.654 1.00 89.88 162 ASN A C 1
ATOM 1246 O O . ASN A 1 162 ? 17.854 -7.821 -12.601 1.00 89.88 162 ASN A O 1
ATOM 1250 N N . SER A 1 163 ? 18.509 -8.550 -10.590 1.00 89.62 163 SER A N 1
ATOM 1251 C CA . SER A 1 163 ? 19.604 -7.578 -10.472 1.00 89.62 163 SER A CA 1
ATOM 1252 C C . SER A 1 163 ? 20.628 -7.599 -11.622 1.00 89.62 163 SER A C 1
ATOM 1254 O O . SER A 1 163 ? 21.080 -6.510 -11.988 1.00 89.62 163 SER A O 1
ATOM 1256 N N . PRO A 1 164 ? 20.959 -8.747 -12.259 1.00 90.06 164 PRO A N 1
ATOM 1257 C CA . PRO A 1 164 ? 21.891 -8.770 -13.390 1.00 90.06 164 PRO A CA 1
ATOM 1258 C C . PRO A 1 164 ? 21.367 -8.059 -14.647 1.00 90.06 164 PRO A C 1
ATOM 1260 O O . PRO A 1 164 ? 22.162 -7.550 -15.434 1.00 90.06 164 PRO A O 1
ATOM 1263 N N . ASP A 1 165 ? 20.045 -7.987 -14.822 1.00 89.50 165 ASP A N 1
ATOM 1264 C CA . ASP A 1 165 ? 19.398 -7.410 -16.008 1.00 89.50 165 ASP A CA 1
ATOM 1265 C C . ASP A 1 165 ? 19.084 -5.911 -15.862 1.00 89.50 165 ASP A C 1
ATOM 1267 O O . ASP A 1 165 ? 18.529 -5.283 -16.771 1.00 89.50 165 ASP A O 1
ATOM 1271 N N . MET A 1 166 ? 19.433 -5.306 -14.722 1.00 93.94 166 MET A N 1
ATOM 1272 C CA . MET A 1 166 ? 19.144 -3.903 -14.432 1.00 93.94 166 MET A CA 1
ATOM 1273 C C . MET A 1 166 ? 19.979 -2.956 -15.305 1.00 93.94 166 MET A C 1
ATOM 1275 O O . MET A 1 166 ? 21.204 -2.892 -15.206 1.00 93.94 166 MET A O 1
ATOM 1279 N N . LYS A 1 167 ? 19.301 -2.125 -16.101 1.00 94.69 167 LYS A N 1
ATOM 1280 C CA . LYS A 1 167 ? 19.910 -1.095 -16.953 1.00 94.69 167 LYS A CA 1
ATOM 1281 C C . LYS A 1 167 ? 19.640 0.294 -16.395 1.00 94.69 167 LYS A C 1
ATOM 1283 O O . LYS A 1 167 ? 18.530 0.817 -16.488 1.00 94.69 167 LYS A O 1
ATOM 1288 N N . ILE A 1 168 ? 20.674 0.925 -15.838 1.00 93.44 168 ILE A N 1
ATOM 1289 C CA . ILE A 1 168 ? 20.552 2.260 -15.231 1.00 93.44 168 ILE A CA 1
ATOM 1290 C C . ILE A 1 168 ? 20.220 3.347 -16.264 1.00 93.44 168 ILE A C 1
ATOM 1292 O O . ILE A 1 168 ? 19.652 4.380 -15.918 1.00 93.44 168 ILE A O 1
ATOM 1296 N N . GLN A 1 169 ? 20.524 3.101 -17.543 1.00 94.81 169 GLN A N 1
ATOM 1297 C CA . GLN A 1 169 ? 20.218 4.020 -18.639 1.00 94.81 169 GLN A CA 1
ATOM 1298 C C . GLN A 1 169 ? 18.711 4.277 -18.769 1.00 94.81 169 GLN A C 1
ATOM 1300 O O . GLN A 1 169 ? 18.323 5.352 -19.214 1.00 94.81 169 GLN A O 1
ATOM 1305 N N . ASN A 1 170 ? 17.865 3.345 -18.314 1.00 94.25 170 ASN A N 1
ATOM 1306 C CA . ASN A 1 170 ? 16.411 3.489 -18.365 1.00 94.25 170 ASN A CA 1
ATOM 1307 C C . ASN A 1 170 ? 15.873 4.618 -17.465 1.00 94.25 170 ASN A C 1
ATOM 1309 O O . ASN A 1 170 ? 14.719 5.005 -17.624 1.00 94.25 170 ASN A O 1
ATOM 1313 N N . PHE A 1 171 ? 16.678 5.162 -16.544 1.00 93.19 171 PHE A N 1
ATOM 1314 C CA . PHE A 1 171 ? 16.292 6.306 -15.706 1.00 93.19 171 PHE A CA 1
ATOM 1315 C C . PHE A 1 171 ? 16.578 7.665 -16.344 1.00 93.19 171 PHE A C 1
ATOM 1317 O O . PHE A 1 171 ? 16.109 8.679 -15.836 1.00 93.19 171 PHE A O 1
ATOM 1324 N N . PHE A 1 172 ? 17.353 7.711 -17.430 1.00 92.88 172 PHE A N 1
ATOM 1325 C CA . PHE A 1 172 ? 17.816 8.964 -18.017 1.00 92.88 172 PHE A CA 1
ATOM 1326 C C . PHE A 1 172 ? 17.175 9.241 -19.378 1.00 92.88 172 PHE A C 1
ATOM 1328 O O . PHE A 1 172 ? 16.931 8.289 -20.122 1.00 92.88 172 PHE A O 1
ATOM 1335 N N . PRO A 1 173 ? 16.976 10.523 -19.744 1.00 92.75 173 PRO A N 1
ATOM 1336 C CA . PRO A 1 173 ? 17.111 11.705 -18.880 1.00 92.75 173 PRO A CA 1
ATOM 1337 C C . PRO A 1 173 ? 15.982 11.821 -17.839 1.00 92.75 173 PRO A C 1
ATOM 1339 O O . PRO A 1 173 ? 14.859 11.401 -18.083 1.00 92.75 173 PRO A O 1
ATOM 1342 N N . VAL A 1 174 ? 16.291 12.401 -16.676 1.00 93.81 174 VAL A N 1
ATOM 1343 C CA . VAL A 1 174 ? 15.322 12.630 -15.587 1.00 93.81 174 VAL A CA 1
ATOM 1344 C C . VAL A 1 174 ? 14.529 13.908 -15.869 1.00 93.81 174 VAL A C 1
ATOM 1346 O O . VAL A 1 174 ? 15.130 14.924 -16.219 1.00 93.81 174 VAL A O 1
ATOM 1349 N N . LEU A 1 175 ? 13.208 13.875 -15.668 1.00 92.88 175 LEU A N 1
ATOM 1350 C CA . LEU A 1 175 ? 12.275 14.990 -15.896 1.00 92.88 175 LEU A CA 1
ATOM 1351 C C . LEU A 1 175 ? 12.251 15.510 -17.342 1.00 92.88 175 LEU A C 1
ATOM 1353 O O . LEU A 1 175 ? 12.060 16.705 -17.573 1.00 92.88 175 LEU A O 1
ATOM 1357 N N . GLU A 1 176 ? 12.392 14.612 -18.319 1.00 91.88 176 GLU A N 1
ATOM 1358 C CA . GLU A 1 176 ? 12.329 14.947 -19.752 1.00 91.88 176 GLU A CA 1
ATOM 1359 C C . GLU A 1 176 ? 11.012 15.650 -20.125 1.00 91.88 176 GLU A C 1
ATOM 1361 O O . GLU A 1 176 ? 11.003 16.641 -20.851 1.00 91.88 176 GLU A O 1
ATOM 1366 N N . GLU A 1 177 ? 9.900 15.176 -19.561 1.00 91.69 177 GLU A N 1
ATOM 1367 C CA . GLU A 1 177 ? 8.552 15.713 -19.786 1.00 91.69 177 GLU A CA 1
ATOM 1368 C C . GLU A 1 177 ? 8.125 16.734 -18.705 1.00 91.69 177 GLU A C 1
ATOM 1370 O O . GLU A 1 177 ? 6.961 17.140 -18.614 1.00 91.69 177 GLU A O 1
ATOM 1375 N N . GLY A 1 178 ? 9.069 17.169 -17.864 1.00 94.06 178 GLY A N 1
ATOM 1376 C CA . GLY A 1 178 ? 8.843 18.102 -16.764 1.00 94.06 178 GLY A CA 1
ATOM 1377 C C . GLY A 1 178 ? 8.143 17.486 -15.544 1.00 94.06 178 GLY A C 1
ATOM 1378 O O . GLY A 1 178 ? 8.065 16.276 -15.362 1.00 94.06 178 GLY A O 1
ATOM 1379 N N . VAL A 1 179 ? 7.636 18.346 -14.654 1.00 96.19 179 VAL A N 1
ATOM 1380 C CA . VAL A 1 179 ? 7.129 17.935 -13.324 1.00 96.19 179 VAL A CA 1
ATOM 1381 C C . VAL A 1 179 ? 5.658 17.494 -13.352 1.00 96.19 179 VAL A C 1
ATOM 1383 O O . VAL A 1 179 ? 5.210 16.731 -12.498 1.00 96.19 179 VAL A O 1
ATOM 1386 N N . MET A 1 180 ? 4.878 17.952 -14.333 1.00 97.06 180 MET A N 1
ATOM 1387 C CA . MET A 1 180 ? 3.439 17.668 -14.407 1.00 97.06 180 MET A CA 1
ATOM 1388 C C . MET A 1 180 ? 3.108 16.162 -14.517 1.00 97.06 180 MET A C 1
ATOM 1390 O O . MET A 1 180 ? 2.205 15.712 -13.804 1.00 97.06 180 MET A O 1
ATOM 1394 N N . PRO A 1 181 ? 3.819 15.361 -15.336 1.00 96.25 181 PRO A N 1
ATOM 1395 C CA . PRO A 1 181 ? 3.664 13.903 -15.366 1.00 96.25 181 PRO A CA 1
ATOM 1396 C C . PRO A 1 181 ? 3.867 13.250 -13.994 1.00 96.25 181 PRO A C 1
ATOM 1398 O O . PRO A 1 181 ? 3.056 12.425 -13.575 1.00 96.25 181 PRO A O 1
ATOM 1401 N N . VAL A 1 182 ? 4.881 13.693 -13.243 1.00 97.06 182 VAL A N 1
ATOM 1402 C CA . VAL A 1 182 ? 5.192 13.196 -11.892 1.00 97.06 182 VAL A CA 1
ATOM 1403 C C . VAL A 1 182 ? 4.059 13.492 -10.910 1.00 97.06 182 VAL A C 1
ATOM 1405 O O . VAL A 1 182 ? 3.647 12.608 -10.160 1.00 97.06 182 VAL A O 1
ATOM 1408 N N . LEU A 1 183 ? 3.504 14.709 -10.939 1.00 96.75 183 LEU A N 1
ATOM 1409 C CA . LEU A 1 183 ? 2.366 15.080 -10.089 1.00 96.75 183 LEU A CA 1
ATOM 1410 C C . LEU A 1 183 ? 1.134 14.218 -10.385 1.00 96.75 183 LEU A C 1
ATOM 1412 O O . LEU A 1 183 ? 0.482 13.740 -9.459 1.00 96.75 183 LEU A O 1
ATOM 1416 N N . LYS A 1 184 ? 0.828 13.988 -11.669 1.00 96.06 184 LYS A N 1
ATOM 1417 C CA . LYS A 1 184 ? -0.298 13.138 -12.084 1.00 96.06 184 LYS A CA 1
ATOM 1418 C C . LYS A 1 184 ? -0.075 11.679 -11.690 1.00 96.06 184 LYS A C 1
ATOM 1420 O O . LYS A 1 184 ? -0.978 11.068 -11.126 1.00 96.06 184 LYS A O 1
ATOM 1425 N N . GLY A 1 185 ? 1.129 11.155 -11.921 1.00 94.50 185 GLY A N 1
ATOM 1426 C CA . GLY A 1 185 ? 1.516 9.797 -11.542 1.00 94.50 185 GLY A CA 1
ATOM 1427 C C . GLY A 1 185 ? 1.534 9.567 -10.029 1.00 94.50 185 GLY A C 1
ATOM 1428 O O . GLY A 1 185 ? 1.379 8.436 -9.583 1.00 94.50 185 GLY A O 1
ATOM 1429 N N . ALA A 1 186 ? 1.670 10.612 -9.209 1.00 96.56 186 ALA A N 1
ATOM 1430 C CA . ALA A 1 186 ? 1.629 10.468 -7.754 1.00 96.56 186 ALA A CA 1
ATOM 1431 C C . ALA A 1 186 ? 0.210 10.204 -7.220 1.00 96.56 186 ALA A C 1
ATOM 1433 O O . ALA A 1 186 ? 0.065 9.626 -6.142 1.00 96.56 186 ALA A O 1
ATOM 1434 N N . LEU A 1 187 ? -0.841 10.604 -7.949 1.00 95.12 187 LEU A N 1
ATOM 1435 C CA . LEU A 1 187 ? -2.225 10.526 -7.466 1.00 95.12 187 LEU A CA 1
ATOM 1436 C C . LEU A 1 187 ? -2.719 9.086 -7.240 1.00 95.12 187 LEU A C 1
ATOM 1438 O O . LEU A 1 187 ? -3.254 8.838 -6.157 1.00 95.12 187 LEU A O 1
ATOM 1442 N N . PRO A 1 188 ? -2.530 8.120 -8.167 1.00 94.25 188 PRO A N 1
ATOM 1443 C CA . PRO A 1 188 ? -2.942 6.736 -7.933 1.00 94.25 188 PRO A CA 1
ATOM 1444 C C . PRO A 1 188 ? -2.275 6.130 -6.697 1.00 94.25 188 PRO A C 1
ATOM 1446 O O . PRO A 1 188 ? -2.956 5.562 -5.847 1.00 94.25 188 PRO A O 1
ATOM 1449 N N . GLN A 1 189 ? -0.959 6.312 -6.548 1.00 95.44 189 GLN A N 1
ATOM 1450 C CA . GLN A 1 189 ? -0.227 5.789 -5.394 1.00 95.44 189 GLN A CA 1
ATOM 1451 C C . GLN A 1 189 ? -0.646 6.479 -4.094 1.00 95.44 189 GLN A C 1
ATOM 1453 O O . GLN A 1 189 ? -0.802 5.820 -3.069 1.00 95.44 189 GLN A O 1
ATOM 1458 N N . ALA A 1 190 ? -0.884 7.793 -4.123 1.00 95.75 190 ALA A N 1
ATOM 1459 C CA . ALA A 1 190 ? -1.347 8.527 -2.952 1.00 95.75 190 ALA A CA 1
ATOM 1460 C C . ALA A 1 190 ? -2.737 8.047 -2.517 1.00 95.75 190 ALA A C 1
ATOM 1462 O O . ALA A 1 190 ? -2.978 7.904 -1.321 1.00 95.75 190 ALA A O 1
ATOM 1463 N N . ALA A 1 191 ? -3.627 7.740 -3.468 1.00 93.00 191 ALA A N 1
ATOM 1464 C CA . ALA A 1 191 ? -4.947 7.184 -3.185 1.00 93.00 191 ALA A CA 1
ATOM 1465 C C . ALA A 1 191 ? -4.865 5.793 -2.539 1.00 93.00 191 ALA A C 1
ATOM 1467 O O . ALA A 1 191 ? -5.601 5.528 -1.589 1.00 93.00 191 ALA A O 1
ATOM 1468 N N . ILE A 1 192 ? -3.942 4.935 -2.996 1.00 94.62 192 ILE A N 1
ATOM 1469 C CA . ILE A 1 192 ? -3.671 3.651 -2.336 1.00 94.62 192 ILE A CA 1
ATOM 1470 C C . ILE A 1 192 ? -3.152 3.886 -0.920 1.00 94.62 192 ILE A C 1
ATOM 1472 O O . ILE A 1 192 ? -3.754 3.404 0.029 1.00 94.62 192 ILE A O 1
ATOM 1476 N N . LEU A 1 193 ? -2.095 4.677 -0.731 1.00 94.81 193 LEU A N 1
ATOM 1477 C CA . LEU A 1 193 ? -1.515 4.907 0.597 1.00 94.81 193 LEU A CA 1
ATOM 1478 C C . LEU A 1 193 ? -2.482 5.626 1.567 1.00 94.81 193 LEU A C 1
ATOM 1480 O O . LEU A 1 193 ? -2.412 5.435 2.788 1.00 94.81 193 LEU A O 1
ATOM 1484 N N . ALA A 1 194 ? -3.434 6.405 1.045 1.00 92.38 194 ALA A N 1
ATOM 1485 C CA . ALA A 1 194 ? -4.521 7.013 1.811 1.00 92.38 194 ALA A CA 1
ATOM 1486 C C . ALA A 1 194 ? -5.516 5.984 2.380 1.00 92.38 194 ALA A C 1
ATOM 1488 O O . ALA A 1 194 ? -6.239 6.304 3.323 1.00 92.38 194 ALA A O 1
ATOM 1489 N N . GLN A 1 195 ? -5.509 4.731 1.907 1.00 93.06 195 GLN A N 1
ATOM 1490 C CA . GLN A 1 195 ? -6.270 3.632 2.519 1.00 93.06 195 GLN A CA 1
ATOM 1491 C C . GLN A 1 195 ? -5.826 3.325 3.957 1.00 93.06 195 GLN A C 1
ATOM 1493 O O . GLN A 1 195 ? -6.565 2.685 4.703 1.00 93.06 195 GLN A O 1
ATOM 1498 N N . SER A 1 196 ? -4.697 3.886 4.413 1.00 95.06 196 SER A N 1
ATOM 1499 C CA . SER A 1 196 ? -4.340 3.963 5.838 1.00 95.06 196 SER A CA 1
ATOM 1500 C C . SER A 1 196 ? -5.429 4.614 6.707 1.00 95.06 196 SER A C 1
ATOM 1502 O O . SER A 1 196 ? -5.419 4.449 7.929 1.00 95.06 196 SER A O 1
ATOM 1504 N N . ILE A 1 197 ? -6.424 5.273 6.097 1.00 94.62 197 ILE A N 1
ATOM 1505 C CA . ILE A 1 197 ? -7.672 5.706 6.734 1.00 94.62 197 ILE A CA 1
ATOM 1506 C C . ILE A 1 197 ? -8.431 4.570 7.436 1.00 94.62 197 ILE A C 1
ATOM 1508 O O . ILE A 1 197 ? -9.184 4.843 8.366 1.00 94.62 197 ILE A O 1
ATOM 1512 N N . ILE A 1 198 ? -8.190 3.299 7.094 1.00 93.38 198 ILE A N 1
ATOM 1513 C CA . ILE A 1 198 ? -8.714 2.147 7.847 1.00 93.38 198 ILE A CA 1
ATOM 1514 C C . ILE A 1 198 ? -8.352 2.205 9.340 1.00 93.38 198 ILE A C 1
ATOM 1516 O O . ILE A 1 198 ? -9.129 1.777 10.196 1.00 93.38 198 ILE A O 1
ATOM 1520 N N . MET A 1 199 ? -7.225 2.836 9.688 1.00 94.88 199 MET A N 1
ATOM 1521 C CA . MET A 1 199 ? -6.807 3.021 11.078 1.00 94.88 199 MET A CA 1
ATOM 1522 C C . MET A 1 199 ? -7.782 3.857 11.893 1.00 94.88 199 MET A C 1
ATOM 1524 O O . MET A 1 199 ? -7.838 3.705 13.110 1.00 94.88 199 MET A O 1
ATOM 1528 N N . VAL A 1 200 ? -8.604 4.680 11.251 1.00 92.62 200 VAL A N 1
ATOM 1529 C CA . VAL A 1 200 ? -9.690 5.389 11.920 1.00 92.62 200 VAL A CA 1
ATOM 1530 C C . VAL A 1 200 ? -10.704 4.419 12.560 1.00 92.62 200 VAL A C 1
ATOM 1532 O O . VAL A 1 200 ? -11.281 4.720 13.604 1.00 92.62 200 VAL A O 1
ATOM 1535 N N . MET A 1 201 ? -10.906 3.242 11.964 1.00 92.38 201 MET A N 1
ATOM 1536 C CA . MET A 1 201 ? -11.753 2.181 12.516 1.00 92.38 201 MET A CA 1
ATOM 1537 C C . MET A 1 201 ? -10.978 1.236 13.435 1.00 92.38 201 MET A C 1
ATOM 1539 O O . MET A 1 201 ? -11.538 0.768 14.422 1.00 92.38 201 MET A O 1
ATOM 1543 N N . LEU A 1 202 ? -9.702 0.968 13.135 1.00 93.19 202 LEU A N 1
ATOM 1544 C CA . LEU A 1 202 ? -8.888 0.002 13.885 1.00 93.19 202 LEU A CA 1
ATOM 1545 C C . LEU A 1 202 ? -8.239 0.571 15.156 1.00 93.19 202 LEU A C 1
ATOM 1547 O O . LEU A 1 202 ? -7.784 -0.200 15.995 1.00 93.19 202 LEU A O 1
ATOM 1551 N N . THR A 1 203 ? -8.196 1.896 15.332 1.00 94.31 203 THR A N 1
ATOM 1552 C CA . THR A 1 203 ? -7.540 2.525 16.496 1.00 94.31 203 THR A CA 1
ATOM 1553 C C . THR A 1 203 ? -8.041 1.998 17.850 1.00 94.31 203 THR A C 1
ATOM 1555 O O . THR A 1 203 ? -7.182 1.670 18.672 1.00 94.31 203 THR A O 1
ATOM 1558 N N . PRO A 1 204 ? -9.358 1.834 18.092 1.00 92.50 204 PRO A N 1
ATOM 1559 C CA . PRO A 1 204 ? -9.865 1.291 19.358 1.00 92.50 204 PRO A CA 1
ATOM 1560 C C . PRO A 1 204 ? -9.448 -0.150 19.646 1.00 92.50 204 PRO A C 1
ATOM 1562 O O . PRO A 1 204 ? -9.423 -0.568 20.800 1.00 92.50 204 PRO A O 1
ATOM 1565 N N . PHE A 1 205 ? -9.076 -0.900 18.609 1.00 92.88 205 PHE A N 1
ATOM 1566 C CA . PHE A 1 205 ? -8.620 -2.281 18.725 1.00 92.88 205 PHE A CA 1
ATOM 1567 C C . PHE A 1 205 ? -7.104 -2.380 18.950 1.00 92.88 205 PHE A C 1
ATOM 1569 O O . PHE A 1 205 ? -6.575 -3.472 19.142 1.00 92.88 205 PHE A O 1
ATOM 1576 N N . LEU A 1 206 ? -6.367 -1.264 18.947 1.00 94.00 206 LEU A N 1
ATOM 1577 C CA . LEU A 1 206 ? -4.946 -1.274 19.284 1.00 94.00 206 LEU A CA 1
ATOM 1578 C C . LEU A 1 206 ? -4.745 -1.487 20.786 1.00 94.00 206 LEU A C 1
ATOM 1580 O O . LEU A 1 206 ? -5.351 -0.815 21.616 1.00 94.00 206 LEU A O 1
ATOM 1584 N N . ASN A 1 207 ? -3.750 -2.299 21.146 1.00 92.94 207 ASN A N 1
ATOM 1585 C CA . ASN A 1 207 ? -3.265 -2.391 22.529 1.00 92.94 207 ASN A CA 1
ATOM 1586 C C . ASN A 1 207 ? -2.829 -1.032 23.099 1.00 92.94 207 ASN A C 1
ATOM 1588 O O . ASN A 1 207 ? -2.957 -0.783 24.297 1.00 92.94 207 ASN A O 1
ATOM 1592 N N . LYS A 1 208 ? -2.303 -0.156 22.236 1.00 92.50 208 LYS A N 1
ATOM 1593 C CA . LYS A 1 208 ? -1.841 1.189 22.590 1.00 92.50 208 LYS A CA 1
ATOM 1594 C C . LYS A 1 208 ? -2.358 2.220 21.577 1.00 92.50 208 LYS A C 1
ATOM 1596 O O . LYS A 1 208 ? -1.595 2.653 20.711 1.00 92.50 208 LYS A O 1
ATOM 1601 N N . PRO A 1 209 ? -3.621 2.671 21.686 1.00 90.25 209 PRO A N 1
ATOM 1602 C CA . PRO A 1 209 ? -4.231 3.587 20.715 1.00 90.25 209 PRO A CA 1
ATOM 1603 C C . PRO A 1 209 ? -3.456 4.904 20.544 1.00 90.25 209 PRO A C 1
ATOM 1605 O O . PRO A 1 209 ? -3.361 5.458 19.452 1.00 90.25 209 PRO A O 1
ATOM 1608 N N . ARG A 1 210 ? -2.790 5.387 21.602 1.00 90.44 210 ARG A N 1
ATOM 1609 C CA . ARG A 1 210 ? -1.963 6.609 21.549 1.00 90.44 210 ARG A CA 1
ATOM 1610 C C . ARG A 1 210 ? -0.739 6.486 20.623 1.00 90.44 210 ARG A C 1
ATOM 1612 O O . ARG A 1 210 ? -0.241 7.500 20.117 1.00 90.44 210 ARG A O 1
ATOM 1619 N N . GLU A 1 211 ? -0.278 5.266 20.348 1.00 93.31 211 GLU A N 1
ATOM 1620 C CA . GLU A 1 211 ? 0.832 4.979 19.430 1.00 93.31 211 GLU A CA 1
ATOM 1621 C C . GLU A 1 211 ? 0.394 4.903 17.951 1.00 93.31 211 GLU A C 1
ATOM 1623 O O . GLU A 1 211 ? 1.243 4.703 17.081 1.00 93.31 211 GLU A O 1
ATOM 1628 N N . VAL A 1 212 ? -0.889 5.147 17.631 1.00 95.94 212 VAL A N 1
ATOM 1629 C CA . VAL A 1 212 ? -1.449 5.070 16.264 1.00 95.94 212 VAL A CA 1
ATOM 1630 C C . VAL A 1 212 ? -0.631 5.836 15.215 1.00 95.94 212 VAL A C 1
ATOM 1632 O O . VAL A 1 212 ? -0.429 5.334 14.113 1.00 95.94 212 VAL A O 1
ATOM 1635 N N . LYS A 1 213 ? -0.061 7.003 15.560 1.00 96.69 213 LYS A N 1
ATOM 1636 C CA . LYS A 1 213 ? 0.816 7.762 14.647 1.00 96.69 213 LYS A CA 1
ATOM 1637 C C . LYS A 1 213 ? 2.013 6.930 14.189 1.00 96.69 213 LYS A C 1
ATOM 1639 O O . LYS A 1 213 ? 2.317 6.899 13.004 1.00 96.69 213 LYS A O 1
ATOM 1644 N N . GLY A 1 214 ? 2.685 6.260 15.126 1.00 97.06 214 GLY A N 1
ATOM 1645 C CA . GLY A 1 214 ? 3.846 5.425 14.826 1.00 97.06 214 GLY A CA 1
ATOM 1646 C C . GLY A 1 214 ? 3.468 4.158 14.063 1.00 97.06 214 GLY A C 1
ATOM 1647 O O . GLY A 1 214 ? 4.274 3.658 13.286 1.00 97.06 214 GLY A O 1
ATOM 1648 N N . VAL A 1 215 ? 2.254 3.638 14.262 1.00 97.62 215 VAL A N 1
ATOM 1649 C CA . VAL A 1 215 ? 1.711 2.515 13.481 1.00 97.62 215 VAL A CA 1
ATOM 1650 C C . VAL A 1 215 ? 1.485 2.937 12.025 1.00 97.62 215 VAL A C 1
ATOM 1652 O O . VAL A 1 215 ? 2.054 2.326 11.126 1.00 97.62 215 VAL A O 1
ATOM 1655 N N . ILE A 1 216 ? 0.755 4.034 11.797 1.00 97.94 216 ILE A N 1
ATOM 1656 C CA . ILE A 1 216 ? 0.484 4.564 10.450 1.00 97.94 216 ILE A CA 1
ATOM 1657 C C . ILE A 1 216 ? 1.783 4.909 9.726 1.00 97.94 216 ILE A C 1
ATOM 1659 O O . ILE A 1 216 ? 1.987 4.477 8.599 1.00 97.94 216 ILE A O 1
ATOM 1663 N N . PHE A 1 217 ? 2.681 5.654 10.377 1.00 98.25 217 PHE A N 1
ATOM 1664 C CA . PHE A 1 217 ? 3.919 6.110 9.746 1.00 98.25 217 PHE A CA 1
ATOM 1665 C C . PHE A 1 217 ? 4.804 4.937 9.333 1.00 98.25 217 PHE A C 1
ATOM 1667 O O . PHE A 1 217 ? 5.296 4.929 8.212 1.00 98.25 217 PHE A O 1
ATOM 1674 N N . ARG A 1 218 ? 4.973 3.927 10.198 1.00 98.38 218 ARG A N 1
ATOM 1675 C CA . ARG A 1 218 ? 5.743 2.727 9.844 1.00 98.38 218 ARG A CA 1
ATOM 1676 C C . ARG A 1 218 ? 5.100 1.976 8.683 1.00 98.38 218 ARG A C 1
ATOM 1678 O O . ARG A 1 218 ? 5.796 1.687 7.723 1.00 98.38 218 ARG A O 1
ATOM 1685 N N . GLY A 1 219 ? 3.789 1.734 8.722 1.00 97.81 219 GLY A N 1
ATOM 1686 C CA . GLY A 1 219 ? 3.096 1.038 7.634 1.00 97.81 219 GLY A CA 1
ATOM 1687 C C . GLY A 1 219 ? 3.188 1.774 6.290 1.00 97.81 219 GLY A C 1
ATOM 1688 O O . GLY A 1 219 ? 3.536 1.168 5.278 1.00 97.81 219 GLY A O 1
ATOM 1689 N N . VAL A 1 220 ? 2.957 3.091 6.281 1.00 98.31 220 VAL A N 1
ATOM 1690 C CA . VAL A 1 220 ? 3.022 3.926 5.068 1.00 98.31 220 VAL A CA 1
ATOM 1691 C C . VAL A 1 220 ? 4.451 4.045 4.538 1.00 98.31 220 VAL A C 1
ATOM 1693 O O . VAL A 1 220 ? 4.655 3.868 3.342 1.00 98.31 220 VAL A O 1
ATOM 1696 N N . ILE A 1 221 ? 5.447 4.296 5.398 1.00 98.50 221 ILE A N 1
ATOM 1697 C CA . ILE A 1 221 ? 6.857 4.395 4.978 1.00 98.50 221 ILE A CA 1
ATOM 1698 C C . ILE A 1 221 ? 7.340 3.054 4.438 1.00 98.50 221 ILE A C 1
ATOM 1700 O O . ILE A 1 221 ? 7.916 3.015 3.355 1.00 98.50 221 ILE A O 1
ATOM 1704 N N . THR A 1 222 ? 7.090 1.952 5.150 1.00 98.38 222 THR A N 1
ATOM 1705 C CA . THR A 1 222 ? 7.507 0.623 4.695 1.00 98.38 222 THR A CA 1
ATOM 1706 C C . THR A 1 222 ? 6.857 0.277 3.359 1.00 98.38 222 THR A C 1
ATOM 1708 O O . THR A 1 222 ? 7.560 -0.146 2.448 1.00 98.38 222 THR A O 1
ATOM 1711 N N . THR A 1 223 ? 5.557 0.531 3.187 1.00 98.00 223 THR A N 1
ATOM 1712 C CA . THR A 1 223 ? 4.893 0.292 1.896 1.00 98.00 223 THR A CA 1
ATOM 1713 C C . THR A 1 223 ? 5.447 1.195 0.796 1.00 98.00 223 THR A C 1
ATOM 1715 O O . THR A 1 223 ? 5.734 0.711 -0.293 1.00 98.00 223 THR A O 1
ATOM 1718 N N . GLY A 1 224 ? 5.645 2.487 1.070 1.00 98.00 224 GLY A N 1
ATOM 1719 C CA . GLY A 1 224 ? 6.225 3.431 0.113 1.00 98.00 224 GLY A CA 1
ATOM 1720 C C . GLY A 1 224 ? 7.625 3.015 -0.343 1.00 98.00 224 GLY A C 1
ATOM 1721 O O . GLY A 1 224 ? 7.921 3.072 -1.532 1.00 98.00 224 GLY A O 1
ATOM 1722 N N . LEU A 1 225 ? 8.459 2.514 0.575 1.00 98.31 225 LEU A N 1
ATOM 1723 C CA . LEU A 1 225 ? 9.780 1.968 0.257 1.00 98.31 225 LEU A CA 1
ATOM 1724 C C . LEU A 1 225 ? 9.691 0.690 -0.585 1.00 98.31 225 LEU A C 1
ATOM 1726 O O . LEU A 1 225 ? 10.418 0.566 -1.566 1.00 98.31 225 LEU A O 1
ATOM 1730 N N . LEU A 1 226 ? 8.796 -0.244 -0.251 1.00 97.50 226 LEU A N 1
ATOM 1731 C CA . LEU A 1 226 ? 8.598 -1.463 -1.043 1.00 97.50 226 LEU A CA 1
ATOM 1732 C C . LEU A 1 226 ? 8.093 -1.138 -2.455 1.00 97.50 226 LEU A C 1
ATOM 1734 O O . LEU A 1 226 ? 8.625 -1.661 -3.431 1.00 97.50 226 LEU A O 1
ATOM 1738 N N . ALA A 1 227 ? 7.121 -0.230 -2.576 1.00 97.06 227 ALA A N 1
ATOM 1739 C CA . ALA A 1 227 ? 6.615 0.248 -3.859 1.00 97.06 227 ALA A CA 1
ATOM 1740 C C . ALA A 1 227 ? 7.713 0.944 -4.678 1.00 97.06 227 ALA A C 1
ATOM 1742 O O . ALA A 1 227 ? 7.818 0.724 -5.884 1.00 97.06 227 ALA A O 1
ATOM 1743 N N . LEU A 1 228 ? 8.569 1.737 -4.025 1.00 97.81 228 LEU A N 1
ATOM 1744 C CA . LEU A 1 228 ? 9.718 2.371 -4.665 1.00 97.81 228 LEU A CA 1
ATOM 1745 C C . LEU A 1 228 ? 10.702 1.326 -5.200 1.00 97.81 228 LEU A C 1
ATOM 1747 O O . LEU A 1 228 ? 11.123 1.440 -6.346 1.00 97.81 228 LEU A O 1
ATOM 1751 N N . LEU A 1 229 ? 11.031 0.299 -4.411 1.00 96.81 229 LEU A N 1
ATOM 1752 C CA . LEU A 1 229 ? 11.899 -0.799 -4.847 1.00 96.81 229 LEU A CA 1
ATOM 1753 C C . LEU A 1 229 ? 11.312 -1.527 -6.060 1.00 96.81 229 LEU A C 1
ATOM 1755 O O . LEU A 1 229 ? 12.011 -1.719 -7.051 1.00 96.81 229 LEU A O 1
ATOM 1759 N N . ILE A 1 230 ? 10.018 -1.861 -6.019 1.00 95.38 230 ILE A N 1
ATOM 1760 C CA . ILE A 1 230 ? 9.313 -2.486 -7.146 1.00 95.38 230 ILE A CA 1
ATOM 1761 C C . ILE A 1 230 ? 9.401 -1.607 -8.394 1.00 95.38 230 ILE A C 1
ATOM 1763 O O . ILE A 1 230 ? 9.745 -2.101 -9.465 1.00 95.38 230 ILE A O 1
ATOM 1767 N N . MET A 1 231 ? 9.124 -0.309 -8.276 1.00 96.50 231 MET A N 1
ATOM 1768 C CA . MET A 1 231 ? 9.155 0.621 -9.405 1.00 96.50 231 MET A CA 1
ATOM 1769 C C . MET A 1 231 ? 10.560 0.801 -9.976 1.00 96.50 231 MET A C 1
ATOM 1771 O O . MET A 1 231 ? 10.730 0.767 -11.190 1.00 96.50 231 MET A O 1
ATOM 1775 N N . VAL A 1 232 ? 11.571 0.960 -9.119 1.00 96.12 232 VAL A N 1
ATOM 1776 C CA . VAL A 1 232 ? 12.972 1.087 -9.539 1.00 96.12 232 VAL A CA 1
ATOM 1777 C C . VAL A 1 232 ? 13.409 -0.168 -10.290 1.00 96.12 232 VAL A C 1
ATOM 1779 O O . VAL A 1 232 ? 13.937 -0.051 -11.392 1.00 96.12 232 VAL A O 1
ATOM 1782 N N . SER A 1 233 ? 13.124 -1.360 -9.761 1.00 94.75 233 SER A N 1
ATOM 1783 C CA . SER A 1 233 ? 13.407 -2.618 -10.460 1.00 94.75 233 SER A CA 1
ATOM 1784 C C . SER A 1 233 ? 12.608 -2.765 -11.757 1.00 94.75 233 SER A C 1
ATOM 1786 O O . SER A 1 233 ? 13.121 -3.273 -12.748 1.00 94.75 233 SER A O 1
ATOM 1788 N N . SER A 1 234 ? 11.365 -2.282 -11.790 1.00 94.25 234 SER A N 1
ATOM 1789 C CA . SER A 1 234 ? 10.543 -2.305 -13.003 1.00 94.25 234 SER A CA 1
ATOM 1790 C C . SER A 1 234 ? 11.142 -1.422 -14.097 1.00 94.25 234 SER A C 1
ATOM 1792 O O . SER A 1 234 ? 11.360 -1.893 -15.208 1.00 94.25 234 SER A O 1
ATOM 1794 N N . ILE A 1 235 ? 11.500 -0.175 -13.782 1.00 95.12 235 ILE A N 1
ATOM 1795 C CA . ILE A 1 235 ? 12.129 0.746 -14.737 1.00 95.12 235 ILE A CA 1
ATOM 1796 C C . ILE A 1 235 ? 13.490 0.205 -15.189 1.00 95.12 235 ILE A C 1
ATOM 1798 O O . ILE A 1 235 ? 13.784 0.202 -16.384 1.00 95.12 235 ILE A O 1
ATOM 1802 N N . SER A 1 236 ? 14.321 -0.286 -14.267 1.00 94.81 236 SER A N 1
ATOM 1803 C CA . SER A 1 236 ? 15.671 -0.744 -14.603 1.00 94.81 236 SER A CA 1
ATOM 1804 C C . SER A 1 236 ? 15.671 -1.989 -15.494 1.00 94.81 236 SER A C 1
ATOM 1806 O O . SER A 1 236 ? 16.480 -2.060 -16.414 1.00 94.81 236 SER A O 1
ATOM 1808 N N . VAL A 1 237 ? 14.769 -2.945 -15.264 1.00 93.69 237 VAL A N 1
ATOM 1809 C CA . VAL A 1 237 ? 14.728 -4.220 -16.002 1.00 93.69 237 VAL A CA 1
ATOM 1810 C C . VAL A 1 237 ? 13.842 -4.111 -17.244 1.00 93.69 237 VAL A C 1
ATOM 1812 O O . VAL A 1 237 ? 14.232 -4.500 -18.343 1.00 93.69 237 VAL A O 1
ATOM 1815 N N . LEU A 1 238 ? 12.634 -3.562 -17.090 1.00 92.12 238 LEU A N 1
ATOM 1816 C CA . LEU A 1 238 ? 11.609 -3.552 -18.137 1.00 92.12 238 LEU A CA 1
ATOM 1817 C C . LEU A 1 238 ? 11.638 -2.273 -18.986 1.00 92.12 238 LEU A C 1
ATOM 1819 O O . LEU A 1 238 ? 11.174 -2.298 -20.131 1.00 92.12 238 LEU A O 1
ATOM 1823 N N . GLY A 1 239 ? 12.147 -1.158 -18.452 1.00 90.56 239 GLY A N 1
ATOM 1824 C CA . GLY A 1 239 ? 12.108 0.153 -19.106 1.00 90.56 239 GLY A CA 1
ATOM 1825 C C . GLY A 1 239 ? 10.680 0.526 -19.513 1.00 90.56 239 GLY A C 1
ATOM 1826 O O . GLY A 1 239 ? 9.742 0.377 -18.727 1.00 90.56 239 GLY A O 1
ATOM 1827 N N . ASN A 1 240 ? 10.501 0.893 -20.785 1.00 86.12 240 ASN A N 1
ATOM 1828 C CA . ASN A 1 240 ? 9.203 1.230 -21.388 1.00 86.12 240 ASN A CA 1
ATOM 1829 C C . ASN A 1 240 ? 8.186 0.075 -21.397 1.00 86.12 240 ASN A C 1
ATOM 1831 O O . ASN A 1 240 ? 7.060 0.261 -21.835 1.00 86.12 240 ASN A O 1
ATOM 1835 N N . ARG A 1 241 ? 8.561 -1.148 -20.994 1.00 85.44 241 ARG A N 1
ATOM 1836 C CA . ARG A 1 241 ? 7.623 -2.280 -20.904 1.00 85.44 241 ARG A CA 1
ATOM 1837 C C . ARG A 1 241 ? 6.862 -2.322 -19.577 1.00 85.44 241 ARG A C 1
ATOM 1839 O O . ARG A 1 241 ? 6.001 -3.186 -19.424 1.00 85.44 241 ARG A O 1
ATOM 1846 N N . THR A 1 242 ? 7.178 -1.435 -18.634 1.00 82.62 242 THR A N 1
ATOM 1847 C CA . THR A 1 242 ? 6.586 -1.411 -17.287 1.00 82.62 242 THR A CA 1
ATOM 1848 C C . THR A 1 242 ? 5.070 -1.174 -17.307 1.00 82.62 242 THR A C 1
ATOM 1850 O O . THR A 1 242 ? 4.357 -1.684 -16.448 1.00 82.62 242 THR A O 1
ATOM 1853 N N . ASP A 1 243 ? 4.544 -0.464 -18.305 1.00 83.56 243 ASP A N 1
ATOM 1854 C CA . ASP A 1 243 ? 3.110 -0.178 -18.440 1.00 83.56 243 ASP A CA 1
ATOM 1855 C C . ASP A 1 243 ? 2.307 -1.286 -19.154 1.00 83.56 243 ASP A C 1
ATOM 1857 O O . ASP A 1 243 ? 1.078 -1.234 -19.190 1.00 83.56 243 ASP A O 1
ATOM 1861 N N . ARG A 1 244 ? 2.967 -2.323 -19.692 1.00 82.81 244 ARG A N 1
ATOM 1862 C CA . ARG A 1 244 ? 2.322 -3.330 -20.558 1.00 82.81 244 ARG A CA 1
ATOM 1863 C C . ARG A 1 244 ? 1.297 -4.217 -19.863 1.00 82.81 244 ARG A C 1
ATOM 1865 O O . ARG A 1 244 ? 0.489 -4.847 -20.540 1.00 82.81 244 ARG A O 1
ATOM 1872 N N . THR A 1 245 ? 1.353 -4.332 -18.541 1.00 81.50 245 THR A N 1
ATOM 1873 C CA . THR A 1 245 ? 0.359 -5.087 -17.777 1.00 81.50 245 THR A CA 1
ATOM 1874 C C . THR A 1 245 ? 0.143 -4.479 -16.408 1.00 81.50 245 THR A C 1
ATOM 1876 O O . THR A 1 245 ? 1.048 -3.892 -15.825 1.00 81.50 245 THR A O 1
ATOM 1879 N N . MET A 1 246 ? -1.054 -4.692 -15.878 1.00 81.31 246 MET A N 1
ATOM 1880 C CA . MET A 1 246 ? -1.431 -4.340 -14.516 1.00 81.31 246 MET A CA 1
ATOM 1881 C C . MET A 1 246 ? -0.616 -5.109 -13.459 1.00 81.31 246 MET A C 1
ATOM 1883 O O . MET A 1 246 ? -0.387 -4.607 -12.365 1.00 81.31 246 MET A O 1
ATOM 1887 N N . PHE A 1 247 ? -0.132 -6.310 -13.792 1.00 85.81 247 PHE A N 1
ATOM 1888 C CA . PHE A 1 247 ? 0.605 -7.192 -12.880 1.00 85.81 247 PHE A CA 1
ATOM 1889 C C . PHE A 1 247 ? 2.123 -7.111 -13.100 1.00 85.81 247 PHE A C 1
ATOM 1891 O O . PHE A 1 247 ? 2.756 -8.077 -13.524 1.00 85.81 247 PHE A O 1
ATOM 1898 N N . VAL A 1 248 ? 2.722 -5.947 -12.837 1.00 87.69 248 VAL A N 1
ATOM 1899 C CA . VAL A 1 248 ? 4.146 -5.674 -13.136 1.00 87.69 248 VAL A CA 1
ATOM 1900 C C . VAL A 1 248 ? 5.095 -6.667 -12.456 1.00 87.69 248 VAL A C 1
ATOM 1902 O O . VAL A 1 248 ? 6.042 -7.144 -13.081 1.00 87.69 248 VAL A O 1
ATOM 1905 N N . LEU A 1 249 ? 4.805 -7.062 -11.213 1.00 87.00 249 LEU A N 1
ATOM 1906 C CA . LEU A 1 249 ? 5.607 -8.052 -10.486 1.00 87.00 249 LEU A CA 1
ATOM 1907 C C . LEU A 1 249 ? 5.653 -9.417 -11.199 1.00 87.00 249 LEU A C 1
ATOM 1909 O O . LEU A 1 249 ? 6.669 -10.104 -11.143 1.00 87.00 249 LEU A O 1
ATOM 1913 N N . LEU A 1 250 ? 4.591 -9.783 -11.923 1.00 87.25 250 LEU A N 1
ATOM 1914 C CA . LEU A 1 250 ? 4.557 -10.999 -12.735 1.00 87.25 250 LEU A CA 1
ATOM 1915 C C . LEU A 1 250 ? 5.440 -10.882 -13.989 1.00 87.25 250 LEU A C 1
ATOM 1917 O O . LEU A 1 250 ? 6.036 -11.864 -14.422 1.00 87.25 250 LEU A O 1
ATOM 1921 N N . LEU A 1 251 ? 5.553 -9.691 -14.592 1.00 87.38 251 LEU A N 1
ATOM 1922 C CA . LEU A 1 251 ? 6.517 -9.486 -15.683 1.00 87.38 251 LEU A CA 1
ATOM 1923 C C . LEU A 1 251 ? 7.948 -9.629 -15.185 1.00 87.38 251 LEU A C 1
ATOM 1925 O O . LEU A 1 251 ? 8.750 -10.256 -15.869 1.00 87.38 251 LEU A O 1
ATOM 1929 N N . LEU A 1 252 ? 8.247 -9.082 -14.005 1.00 88.56 252 LEU A N 1
ATOM 1930 C CA . LEU A 1 252 ? 9.557 -9.233 -13.375 1.00 88.56 252 LEU A CA 1
ATOM 1931 C C . LEU A 1 252 ? 9.857 -10.695 -13.041 1.00 88.56 252 LEU A C 1
ATOM 1933 O O . LEU A 1 252 ? 10.963 -11.157 -13.298 1.00 88.56 252 LEU A O 1
ATOM 1937 N N . SER A 1 253 ? 8.883 -11.459 -12.537 1.00 87.81 253 SER A N 1
ATOM 1938 C CA . SER A 1 253 ? 9.106 -12.885 -12.274 1.00 87.81 253 SER A CA 1
ATOM 1939 C C . SER A 1 253 ? 9.369 -13.684 -13.553 1.00 87.81 253 SER A C 1
ATOM 1941 O O . SER A 1 253 ? 10.147 -14.626 -13.518 1.00 87.81 253 SER A O 1
ATOM 1943 N N . ARG A 1 254 ? 8.771 -13.288 -14.687 1.00 85.62 254 ARG A N 1
ATOM 1944 C CA . ARG A 1 254 ? 9.002 -13.901 -16.011 1.00 85.62 254 ARG A CA 1
ATOM 1945 C C . ARG A 1 254 ? 10.352 -13.555 -16.642 1.00 85.62 254 ARG A C 1
ATOM 1947 O O . ARG A 1 254 ? 10.721 -14.180 -17.629 1.00 85.62 254 ARG A O 1
ATOM 1954 N N . GLN A 1 255 ? 11.046 -12.524 -16.157 1.00 83.81 255 GLN A N 1
ATOM 1955 C CA . GLN A 1 255 ? 12.407 -12.209 -16.612 1.00 83.81 255 GLN A CA 1
ATOM 1956 C C . GLN A 1 255 ? 13.465 -13.062 -15.899 1.00 83.81 255 GLN A C 1
ATOM 1958 O O . GLN A 1 255 ? 14.589 -13.149 -16.378 1.00 83.81 255 GLN A O 1
ATOM 1963 N N . ILE A 1 256 ? 13.114 -13.720 -14.789 1.00 83.44 256 ILE A N 1
ATOM 1964 C CA . ILE A 1 256 ? 14.051 -14.547 -14.031 1.00 83.44 256 ILE A CA 1
ATOM 1965 C C . ILE A 1 256 ? 14.417 -15.779 -14.857 1.00 83.44 256 ILE A C 1
ATOM 1967 O O . ILE A 1 256 ? 13.578 -16.642 -15.100 1.00 83.44 256 ILE A O 1
ATOM 1971 N N . ASN A 1 257 ? 15.687 -15.872 -15.239 1.00 68.88 257 ASN A N 1
ATOM 1972 C CA . ASN A 1 257 ? 16.273 -17.055 -15.855 1.00 68.88 257 ASN A CA 1
ATOM 1973 C C . ASN A 1 257 ? 17.553 -17.424 -15.088 1.00 68.88 257 ASN A C 1
ATOM 1975 O O . ASN A 1 257 ? 18.636 -16.917 -15.376 1.00 68.88 257 ASN A O 1
ATOM 1979 N N . ILE A 1 258 ? 17.415 -18.248 -14.041 1.00 61.16 258 ILE A N 1
ATOM 1980 C CA . ILE A 1 258 ? 18.544 -18.718 -13.219 1.00 61.16 258 ILE A CA 1
ATOM 1981 C C . ILE A 1 258 ? 18.875 -20.155 -13.636 1.00 61.16 258 ILE A C 1
ATOM 1983 O O . ILE A 1 258 ? 18.455 -21.119 -12.991 1.00 61.16 258 ILE A O 1
ATOM 1987 N N . GLY A 1 259 ? 19.626 -20.287 -14.732 1.00 57.62 259 GLY A N 1
ATOM 1988 C CA . GLY A 1 259 ? 19.988 -21.585 -15.314 1.00 57.62 259 GLY A CA 1
ATOM 1989 C C . GLY A 1 259 ? 18.773 -22.434 -15.723 1.00 57.62 259 GLY A C 1
ATOM 1990 O O . GLY A 1 259 ? 17.653 -21.943 -15.783 1.00 57.62 259 GLY A O 1
ATOM 1991 N N . GLU A 1 260 ? 18.983 -23.733 -15.960 1.00 55.44 260 GLU A N 1
ATOM 1992 C CA . GLU A 1 260 ? 17.923 -24.694 -16.345 1.00 55.44 260 GLU A CA 1
ATOM 1993 C C . GLU A 1 260 ? 17.012 -25.136 -15.171 1.00 55.44 260 GLU A C 1
ATOM 1995 O O . GLU A 1 260 ? 16.159 -26.004 -15.334 1.00 55.44 260 GLU A O 1
ATOM 2000 N N . VAL A 1 261 ? 17.201 -24.605 -13.953 1.00 53.12 261 VAL A N 1
ATOM 2001 C CA . VAL A 1 261 ? 16.612 -25.185 -12.723 1.00 53.12 261 VAL A CA 1
ATOM 2002 C C . VAL A 1 261 ? 15.381 -24.424 -12.214 1.00 53.12 261 VAL A C 1
ATOM 2004 O O . VAL A 1 261 ? 14.480 -25.038 -11.643 1.00 53.12 261 VAL A O 1
ATOM 2007 N N . ILE A 1 262 ? 15.304 -23.101 -12.403 1.00 60.28 262 ILE A N 1
ATOM 2008 C CA . ILE A 1 262 ? 14.168 -22.287 -11.933 1.00 60.28 262 ILE A CA 1
ATOM 2009 C C . ILE A 1 262 ? 13.553 -21.549 -13.121 1.00 60.28 262 ILE A C 1
ATOM 2011 O O . ILE A 1 262 ? 13.878 -20.397 -13.387 1.00 60.28 262 ILE A O 1
ATOM 2015 N N . GLU A 1 263 ? 12.641 -22.223 -13.819 1.00 58.84 263 GLU A N 1
ATOM 2016 C CA . GLU A 1 263 ? 11.960 -21.660 -14.995 1.00 58.84 263 GLU A CA 1
ATOM 2017 C C . GLU A 1 263 ? 10.575 -21.065 -14.683 1.00 58.84 263 GLU A C 1
ATOM 2019 O O . GLU A 1 263 ? 10.009 -20.373 -15.525 1.00 58.84 263 GLU A O 1
ATOM 2024 N N . ARG A 1 264 ? 9.987 -21.338 -13.502 1.00 72.25 264 ARG A N 1
ATOM 2025 C CA . ARG A 1 264 ? 8.596 -20.943 -13.187 1.00 72.25 264 ARG A CA 1
ATOM 2026 C C . ARG A 1 264 ? 8.403 -20.419 -11.766 1.00 72.25 264 ARG A C 1
ATOM 2028 O O . ARG A 1 264 ? 8.087 -21.172 -10.845 1.00 72.25 264 ARG A O 1
ATOM 2035 N N . VAL A 1 265 ? 8.554 -19.106 -11.593 1.00 81.00 265 VAL A N 1
ATOM 2036 C CA . VAL A 1 265 ? 8.309 -18.402 -10.315 1.00 81.00 265 VAL A CA 1
ATOM 2037 C C . VAL A 1 265 ? 6.870 -17.857 -10.228 1.00 81.00 265 VAL A C 1
ATOM 2039 O O . VAL A 1 265 ? 6.395 -17.484 -9.156 1.00 81.00 265 VAL A O 1
ATOM 2042 N N . GLU A 1 266 ? 6.122 -17.848 -11.333 1.00 80.06 266 GLU A N 1
ATOM 2043 C CA . GLU A 1 266 ? 4.783 -17.251 -11.425 1.00 80.06 266 GLU A CA 1
ATOM 2044 C C . GLU A 1 266 ? 3.753 -17.823 -10.440 1.00 80.06 266 GLU A C 1
ATOM 2046 O O . GLU A 1 266 ? 2.998 -17.030 -9.867 1.00 80.06 266 GLU A O 1
ATOM 2051 N N . PRO A 1 267 ? 3.696 -19.148 -10.178 1.00 82.31 267 PRO A N 1
ATOM 2052 C CA . PRO A 1 267 ? 2.749 -19.691 -9.205 1.00 82.31 267 PRO A CA 1
ATOM 2053 C C . PRO A 1 267 ? 2.959 -19.119 -7.798 1.00 82.31 267 PRO A C 1
ATOM 2055 O O . PRO A 1 267 ? 1.994 -18.897 -7.068 1.00 82.31 267 PRO A O 1
ATOM 2058 N N . PHE A 1 268 ? 4.204 -18.810 -7.425 1.00 83.06 268 PHE A N 1
ATOM 2059 C CA . PHE A 1 268 ? 4.508 -18.202 -6.132 1.00 83.06 268 PHE A CA 1
ATOM 2060 C C . PHE A 1 268 ? 4.006 -16.757 -6.055 1.00 83.06 268 PHE A C 1
ATOM 2062 O O . PHE A 1 268 ? 3.488 -16.349 -5.016 1.00 83.06 268 PHE A O 1
ATOM 2069 N N . VAL A 1 269 ? 4.091 -15.995 -7.153 1.00 83.19 269 VAL A N 1
ATOM 2070 C CA . VAL A 1 269 ? 3.539 -14.628 -7.227 1.00 83.19 269 VAL A CA 1
ATOM 2071 C C . VAL A 1 269 ? 2.027 -14.649 -7.015 1.00 83.19 269 VAL A C 1
ATOM 2073 O O . VAL A 1 269 ? 1.492 -13.799 -6.306 1.00 83.19 269 VAL A O 1
ATOM 2076 N N . LEU A 1 270 ? 1.338 -15.648 -7.570 1.00 83.44 270 LEU A N 1
ATOM 2077 C CA . LEU A 1 270 ? -0.094 -15.832 -7.356 1.00 83.44 270 LEU A CA 1
ATOM 2078 C C . LEU A 1 270 ? -0.421 -16.176 -5.896 1.00 83.44 270 LEU A C 1
ATOM 2080 O O . LEU A 1 270 ? -1.325 -15.575 -5.316 1.00 83.44 270 LEU A O 1
ATOM 2084 N N . LEU A 1 271 ? 0.317 -17.110 -5.289 1.00 81.56 271 LEU A N 1
ATOM 2085 C CA . LEU A 1 271 ? 0.135 -17.462 -3.877 1.00 81.56 271 LEU A CA 1
ATOM 2086 C C . LEU A 1 271 ? 0.335 -16.249 -2.965 1.00 81.56 271 LEU A C 1
ATOM 2088 O O . LEU A 1 271 ? -0.460 -16.034 -2.050 1.00 81.56 271 LEU A O 1
ATOM 2092 N N . LEU A 1 272 ? 1.348 -15.427 -3.248 1.00 82.44 272 LEU A N 1
ATOM 2093 C CA . LEU A 1 272 ? 1.570 -14.154 -2.568 1.00 82.44 272 LEU A CA 1
ATOM 2094 C C . LEU A 1 272 ? 0.350 -13.244 -2.717 1.00 82.44 272 LEU A C 1
ATOM 2096 O O . LEU A 1 272 ? -0.142 -12.711 -1.725 1.00 82.44 272 LEU A O 1
ATOM 2100 N N . TRP A 1 273 ? -0.169 -13.103 -3.935 1.00 84.12 273 TRP A N 1
ATOM 2101 C CA . TRP A 1 273 ? -1.295 -12.220 -4.210 1.00 84.12 273 TRP A CA 1
ATOM 2102 C C . TRP A 1 273 ? -2.576 -12.632 -3.489 1.00 84.12 273 TRP A C 1
ATOM 2104 O O . TRP A 1 273 ? -3.269 -11.792 -2.919 1.00 84.12 273 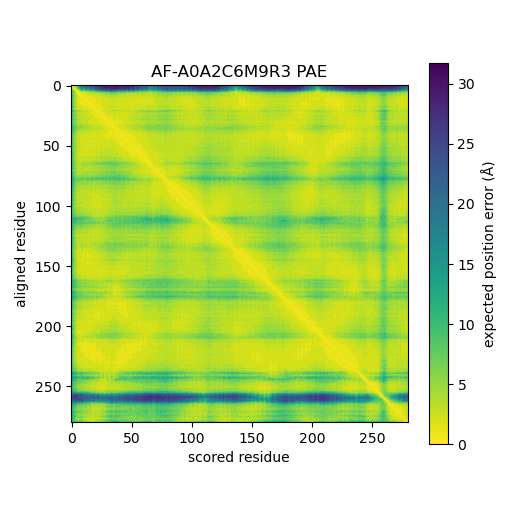TRP A O 1
ATOM 2114 N N . LEU A 1 274 ? -2.869 -13.934 -3.481 1.00 85.62 274 LEU A N 1
ATOM 2115 C CA . LEU A 1 274 ? -4.007 -14.499 -2.762 1.00 85.62 274 LEU A CA 1
ATOM 2116 C C . LEU A 1 274 ? -3.856 -14.304 -1.254 1.00 85.62 274 LEU A C 1
ATOM 2118 O O . LEU A 1 274 ? -4.796 -13.868 -0.597 1.00 85.62 274 LEU A O 1
ATOM 2122 N N . SER A 1 275 ? -2.666 -14.578 -0.721 1.00 83.12 275 SER A N 1
ATOM 2123 C CA . SER A 1 275 ? -2.394 -14.487 0.716 1.00 83.12 275 SER A CA 1
ATOM 2124 C C . SER A 1 275 ? -2.513 -13.051 1.227 1.00 83.12 275 SER A C 1
ATOM 2126 O O . SER A 1 275 ? -3.184 -12.816 2.228 1.00 83.12 275 SER A O 1
ATOM 2128 N N . ILE A 1 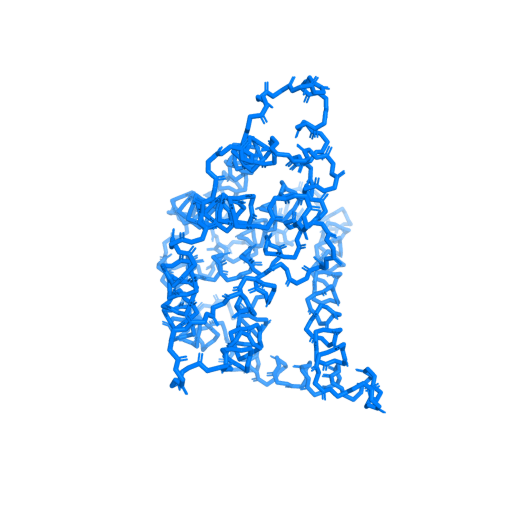276 ? -1.922 -12.084 0.512 1.00 83.69 276 ILE A N 1
ATOM 2129 C CA . ILE A 1 276 ? -2.041 -10.656 0.839 1.00 83.69 276 ILE A CA 1
ATOM 2130 C C . ILE A 1 276 ? -3.480 -10.181 0.634 1.00 83.69 276 ILE A C 1
AT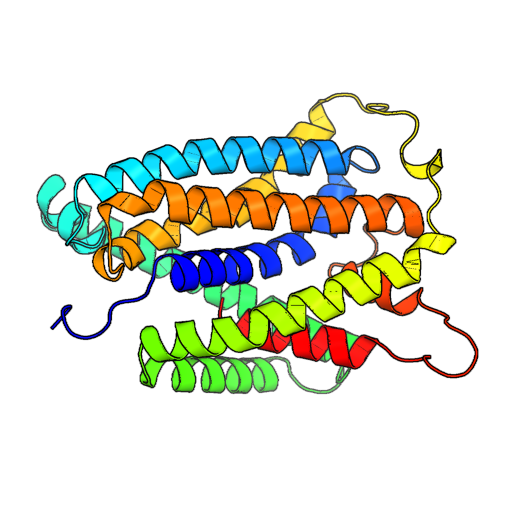OM 2132 O O . ILE A 1 276 ? -3.995 -9.430 1.455 1.00 83.69 276 ILE A O 1
ATOM 2136 N N . GLY A 1 277 ? -4.144 -10.615 -0.441 1.00 85.88 277 GLY A N 1
ATOM 2137 C CA . GLY A 1 277 ? -5.520 -10.221 -0.733 1.00 85.88 277 GLY A CA 1
ATOM 2138 C C . GLY A 1 277 ? -6.505 -10.633 0.360 1.00 85.88 277 GLY A C 1
ATOM 2139 O O . GLY A 1 277 ? -7.419 -9.874 0.655 1.00 85.88 277 GLY A O 1
ATOM 2140 N N . VAL A 1 278 ? -6.319 -11.804 0.980 1.00 86.19 278 VAL A N 1
ATOM 2141 C CA . VAL A 1 278 ? -7.176 -12.276 2.084 1.00 86.19 278 VAL A CA 1
ATOM 2142 C C . VAL A 1 278 ? -6.989 -11.445 3.359 1.00 86.19 278 VAL A C 1
ATOM 2144 O O . VAL A 1 278 ? -7.932 -11.306 4.136 1.00 86.19 278 VAL A O 1
ATOM 2147 N N . THR A 1 279 ? -5.793 -10.901 3.597 1.00 85.56 279 THR A N 1
ATOM 2148 C CA . THR A 1 279 ? -5.482 -10.115 4.805 1.00 85.56 279 THR A CA 1
ATOM 2149 C C . THR A 1 279 ? -5.594 -8.601 4.616 1.00 85.56 279 THR A C 1
ATOM 2151 O O . THR A 1 279 ? -5.364 -7.866 5.579 1.00 85.56 279 THR A O 1
ATOM 2154 N N . SER A 1 280 ? -5.920 -8.140 3.402 1.00 82.00 280 SER A N 1
ATOM 2155 C CA . SER A 1 280 ? -6.041 -6.723 3.021 1.00 82.00 280 SER A CA 1
ATOM 2156 C C . SER A 1 280 ? -7.436 -6.166 3.254 1.00 82.00 280 SER A C 1
ATOM 2158 O O . SER A 1 280 ? -7.490 -5.023 3.764 1.00 82.00 280 SER A O 1
#

pLDDT: mean 90.61, std 8.58, range [36.09, 98.5]

Solvent-accessible surface area (backbone atoms only — not comparable to full-atom values): 14248 Å² total; per-residue (Å²): 139,83,79,83,62,59,36,51,63,65,40,52,19,52,41,42,28,34,39,33,38,62,49,37,51,40,40,46,12,59,20,29,69,47,16,47,63,39,29,53,58,8,43,56,51,14,40,53,53,23,50,56,53,40,52,56,46,24,52,52,23,52,74,38,36,85,37,35,56,47,54,50,32,27,71,74,60,34,69,68,57,7,48,53,52,35,51,52,52,52,52,51,54,51,52,51,53,51,51,51,46,48,54,57,31,49,52,44,27,78,74,77,40,69,88,53,61,59,66,60,49,39,54,54,50,51,50,52,39,54,57,45,59,73,62,35,68,48,50,42,36,53,53,39,66,58,44,49,58,55,38,48,52,52,50,51,48,46,55,58,64,41,51,87,60,50,36,76,66,45,49,60,74,73,58,78,83,47,65,65,32,24,59,60,19,12,48,63,50,21,58,36,48,46,55,60,54,56,45,40,60,47,25,44,33,34,73,53,25,79,50,40,45,64,28,48,50,49,14,48,51,55,30,37,50,53,45,37,52,53,46,48,53,33,30,25,54,48,33,91,54,34,47,76,40,57,58,39,70,58,56,52,35,70,66,39,72,61,69,98,79,48,83,76,54,54,68,57,56,51,52,38,50,54,52,36,58,62,51,75

Foldseek 3Di:
DLPDFADELVLLLLLLQLQLQLLLLLLLLVLCVLFPLQSLLLLVVLLVLLLVLLVVLLVLLLVCQQDFQLGVLCVPVNDPRSVVVVVVVVVVVVVSLVVLLCVLLCLCCVPPNVPDDSVVSSVVLVVLLVVQPVVPDNSLSVLSVVLSVLLVVLLVVLLVLLVVQFAPCLNPPPQPVHCRSSNVSNVSSSVSLNVLSVCSRCSSSYPCSNCSSVSSSSSSVVSSVSSSSLSSSLSRRVRSCCNVDSNSSLVSNCVRDPDPPDRDSNVSVSVSSSSSSSSD